Protein AF-0000000084522299 (afdb_homodimer)

pLDDT: mean 88.87, std 14.3, range [35.69, 98.81]

Organism: Aneurinibacillus migulanus (NCBI:txid47500)

Radius of gyration: 18.41 Å; Cα contacts (8 Å, |Δi|>4): 569; chains: 2; bounding box: 45×46×46 Å

Foldseek 3Di:
DLVVLLVVLVVLLVLLLVLLVVLLVCLQVPNLLSSLVSLVSSLVSLVVSVVSCVVSVVPDPVSLVSNLVSLLRSLAQSLLSNLLSLDDDDPLNVCLSVLRSVLQNVLSVVCVVCVDDFWRFFDHSSVLSNVSSVCVNVPDHDSVSSVVNSCRSNHRPTHTPD/DLVVLLVVLVVLLVLLLVLLVVLLVCLQVPNLLSSLVSLVSSLVSLVVSVVSCVVSVVDDPVSLVSNLVSLLRSLAQSLLSNQLSLDDDDPLNVCLSVLRSVLQNVLSVVCVVCVDDFWRFFDHSSVLSNVSSVCVNVPDHDSVSSVVNSCRSNHRPTHTDD

Sequence (324 aa):
MNSIRRSIPNSFTLGNLVCGIFSLTFAMNGYYKMAAFLILLAALCDVFDGKLARMLRVDSPMGVELDSLADIVSFGVAPAILVHTMHTPSPLLTLAFIAFPIAGAWRLGRFNIKPTVGYYMGIPITLAGLIVAVLALFSFSSPLLMLLLAILMVSPIRIPKLMNSIRRSIPNSFTLGNLVCGIFSLTFAMNGYYKMAAFLILLAALCDVFDGKLARMLRVDSPMGVELDSLADIVSFGVAPAILVHTMHTPSPLLTLAFIAFPIAGAWRLGRFNIKPTVGYYMGIPITLAGLIVAVLALFSFSSPLLMLLLAILMVSPIRIPKL

Solvent-accessible surface area (backbone atoms only — not comparable to full-atom values): 15474 Å² total; per-residue (Å²): 115,71,65,59,64,41,44,54,27,45,49,26,32,50,47,13,30,52,26,10,57,51,16,44,56,31,18,69,71,67,36,45,47,59,16,18,48,25,34,49,49,17,49,52,23,46,54,48,18,53,49,45,20,58,74,64,67,47,76,41,75,55,53,53,41,38,42,51,49,20,42,43,41,23,24,13,44,25,40,31,50,41,51,53,60,75,46,79,93,42,73,62,44,50,49,20,44,54,41,27,32,51,23,32,40,50,36,48,23,50,43,70,74,51,67,60,83,67,43,39,64,24,55,55,45,62,58,48,21,42,53,51,20,57,38,29,56,71,75,37,78,53,47,66,56,44,38,51,46,21,51,41,20,62,32,76,50,67,42,72,58,125,116,72,65,59,65,41,45,56,28,46,50,25,32,49,46,14,30,52,26,10,58,50,17,43,56,31,19,71,71,67,36,46,46,59,16,18,48,25,35,49,50,18,49,52,24,47,54,47,18,53,50,44,21,58,74,66,66,46,76,40,74,56,52,54,41,38,41,52,50,20,43,44,41,24,26,14,44,23,42,32,51,40,49,53,62,74,48,77,93,42,73,62,43,52,50,22,45,54,41,27,33,52,24,32,40,52,37,50,24,49,43,68,75,51,67,60,83,68,42,39,62,24,54,54,45,63,57,49,20,42,54,50,20,57,37,30,56,72,73,36,79,51,47,66,56,44,37,50,46,20,51,40,20,63,33,76,51,68,42,71,58,126

Secondary structure (DSSP, 8-state):
-HHHHHHHHHHHHHHHHHHHHHHHHHHHTT-HHHHHHHHHHHHHHHHHHHHHHHHTT---HHHHHHHHHHHIIIIIIHHHHHHHHTS---HHHHHHHHHHHHHHHHHHHHHHH---SSEEES--HHHHHHHHHHHHHTT---HHHHHHHHHHHHS--EEE--/-HHHHHHHHHHHHHHHHHHHHHHHHHHHTT-HHHHHHHHHHHHHHHHHHHHHHHHTT---HHHHHHHHHHHIIIIIIHHHHHHHHTS---HHHHHHHHHHHHHHHHHHHHHHH---SSEEES--HHHHHHHHHHHHHTT---HHHHHHHHHHHHS--EEE--

Nearest PDB structures (foldseek):
  7b1k-assembly1_A  TM=8.302E-01  e=2.001E-07  Methanocaldococcus jannaschii DSM 2661
  4q7c-assembly1_B  TM=7.848E-01  e=2.840E-03  Archaeoglobus fulgidus DSM 4304
  4q7c-assembly1_A  TM=7.888E-01  e=5.194E-03  Archaeoglobus fulgidus DSM 4304
  6wmv-assembly1_A  TM=7.311E-01  e=1.105E-02  Archaeoglobus fulgidus
  7drk-assembly1_B  TM=6.248E-01  e=6.352E-03  Staphylococcus aureus subsp. aureus N315

InterPro domains:
  IPR000462 CDP-alcohol phosphatidyltransferase [PF01066] (7-149)
  IPR004533 CDP-diacylglycerol--serine O-phosphatidyltransferase [TIGR00473] (13-160)
  IPR043130 CDP-alcohol phosphatidyltransferase, transmembrane domain [G3DSA:1.20.120.1760] (3-159)
  IPR048254 CDP-alcohol phosphatidyltransferase, conserved site [PS00379] (49-71)
  IPR050324 CDP-alcohol phosphatidyltransferase class-I [PTHR14269] (7-107)

Structure (mmCIF, N/CA/C/O backbone):
data_AF-0000000084522299-model_v1
#
loop_
_entity.id
_entity.type
_entity.pdbx_description
1 polymer 'CDP-diacylglycerol--serine O-phosphatidyltransferase'
#
loop_
_atom_site.group_PDB
_atom_site.id
_atom_site.type_symbol
_atom_site.label_atom_id
_atom_site.label_alt_id
_atom_site.label_comp_id
_atom_site.label_asym_id
_atom_site.label_entity_id
_atom_site.label_seq_id
_atom_site.pdbx_PDB_ins_code
_atom_site.Cartn_x
_atom_site.Cartn_y
_atom_site.Cartn_z
_atom_site.occupancy
_atom_site.B_iso_or_equiv
_atom_site.auth_seq_id
_atom_site.auth_comp_id
_atom_site.auth_asym_id
_atom_site.auth_atom_id
_atom_site.pdbx_PDB_model_num
ATOM 1 N N . MET A 1 1 ? -15.617 25.375 -10.188 1 46.38 1 MET A N 1
ATOM 2 C CA . MET A 1 1 ? -14.43 25.5 -11.023 1 46.38 1 MET A CA 1
ATOM 3 C C . MET A 1 1 ? -13.234 24.812 -10.367 1 46.38 1 MET A C 1
ATOM 5 O O . MET A 1 1 ? -12.484 24.094 -11.031 1 46.38 1 MET A O 1
ATOM 9 N N . ASN A 1 2 ? -13.133 24.953 -8.953 1 58.5 2 ASN A N 1
ATOM 10 C CA . ASN A 1 2 ? -11.969 24.516 -8.188 1 58.5 2 ASN A CA 1
ATOM 11 C C . ASN A 1 2 ? -11.961 23 -7.992 1 58.5 2 ASN A C 1
ATOM 13 O O . ASN A 1 2 ? -10.891 22.375 -8 1 58.5 2 ASN A O 1
ATOM 17 N N . SER A 1 3 ? -13.188 22.484 -8.141 1 66.38 3 SER A N 1
ATOM 18 C CA . SER A 1 3 ? -13.312 21.062 -7.895 1 66.38 3 SER A CA 1
ATOM 19 C C . SER A 1 3 ? -12.836 20.25 -9.094 1 66.38 3 SER A C 1
ATOM 21 O O . SER A 1 3 ? -12.164 19.234 -8.93 1 66.38 3 SER A O 1
ATOM 23 N N . ILE A 1 4 ? -13.062 20.875 -10.242 1 64.81 4 ILE A N 1
ATOM 24 C CA . ILE A 1 4 ? -12.703 20.172 -11.461 1 64.81 4 ILE A CA 1
ATOM 25 C C . ILE A 1 4 ? -11.18 20.141 -11.617 1 64.81 4 ILE A C 1
ATOM 27 O O . ILE A 1 4 ? -10.617 19.109 -12.008 1 64.81 4 ILE A O 1
ATOM 31 N N . ARG A 1 5 ? -10.633 21.234 -11.344 1 71.25 5 ARG A N 1
ATOM 32 C CA . ARG A 1 5 ? -9.188 21.328 -11.5 1 71.25 5 ARG A CA 1
ATOM 33 C C . ARG A 1 5 ? -8.469 20.375 -10.547 1 71.25 5 ARG A C 1
ATOM 35 O O . ARG A 1 5 ? -7.398 19.859 -10.867 1 71.25 5 ARG A O 1
ATOM 42 N N . ARG A 1 6 ? -9.055 20.062 -9.516 1 77 6 ARG A N 1
ATOM 43 C CA . ARG A 1 6 ? -8.469 19.156 -8.523 1 77 6 ARG A CA 1
ATOM 44 C C . ARG A 1 6 ? -8.688 17.703 -8.906 1 77 6 ARG A C 1
ATOM 46 O O . ARG A 1 6 ? -7.961 16.812 -8.453 1 77 6 ARG A O 1
ATOM 53 N N . SER A 1 7 ? -9.641 17.562 -9.719 1 79.5 7 SER A N 1
ATOM 54 C CA . SER A 1 7 ? -10.008 16.203 -10.094 1 79.5 7 SER A CA 1
ATOM 55 C C . SER A 1 7 ? -8.977 15.602 -11.047 1 79.5 7 SER A C 1
ATOM 57 O O . SER A 1 7 ? -8.781 14.391 -11.07 1 79.5 7 SER A O 1
ATOM 59 N N . ILE A 1 8 ? -8.297 16.359 -11.773 1 79.56 8 ILE A N 1
ATOM 60 C CA . ILE A 1 8 ? -7.375 15.875 -12.789 1 79.56 8 ILE A CA 1
ATOM 61 C C . ILE A 1 8 ? -6.156 15.25 -12.117 1 79.56 8 ILE A C 1
ATOM 63 O O . ILE A 1 8 ? -5.859 14.07 -12.336 1 79.56 8 ILE A O 1
ATOM 67 N N . PRO A 1 9 ? -5.59 15.992 -11.219 1 82.69 9 PRO A N 1
ATOM 68 C CA . PRO A 1 9 ? -4.449 15.367 -10.547 1 82.69 9 PRO A CA 1
ATOM 69 C C . PRO A 1 9 ? -4.844 14.133 -9.734 1 82.69 9 PRO A C 1
ATOM 71 O O . PRO A 1 9 ? -4.105 13.148 -9.703 1 82.69 9 PRO A O 1
ATOM 74 N N . ASN A 1 10 ? -5.965 14.156 -9.188 1 86.31 10 ASN A N 1
ATOM 75 C CA . ASN A 1 10 ? -6.422 13.023 -8.391 1 86.31 10 ASN A CA 1
ATOM 76 C C . ASN A 1 10 ? -6.668 11.789 -9.25 1 86.31 10 ASN A C 1
ATOM 78 O O . ASN A 1 10 ? -6.445 10.664 -8.805 1 86.31 10 ASN A O 1
ATOM 82 N N . SER A 1 11 ? -7.086 12.07 -10.414 1 88.81 11 SER A N 1
ATOM 83 C CA . SER A 1 11 ? -7.297 10.945 -11.328 1 88.81 11 SER A CA 1
ATOM 84 C C . SER A 1 11 ? -5.984 10.25 -11.664 1 88.81 11 SER A C 1
ATOM 86 O O . SER A 1 11 ? -5.93 9.023 -11.766 1 88.81 11 SER A O 1
ATOM 88 N N . PHE A 1 12 ? -4.98 10.961 -11.805 1 91.56 12 PHE A N 1
ATOM 89 C CA . PHE A 1 12 ? -3.672 10.391 -12.094 1 91.56 12 PHE A CA 1
ATOM 90 C C . PHE A 1 12 ? -3.135 9.633 -10.883 1 91.56 12 PHE A C 1
ATOM 92 O O . PHE A 1 12 ? -2.506 8.586 -11.023 1 91.56 12 PHE A O 1
ATOM 99 N N . THR A 1 13 ? -3.418 10.211 -9.719 1 93.69 13 THR A N 1
ATOM 100 C CA . THR A 1 13 ? -2.996 9.539 -8.492 1 93.69 13 THR A CA 1
ATOM 101 C C . THR A 1 13 ? -3.701 8.195 -8.344 1 93.69 13 THR A C 1
ATOM 103 O O . THR A 1 13 ? -3.072 7.195 -7.992 1 93.69 13 THR A O 1
ATOM 106 N N . LEU A 1 14 ? -4.961 8.211 -8.656 1 93.44 14 LEU A N 1
ATOM 107 C CA . LEU A 1 14 ? -5.719 6.969 -8.602 1 93.44 14 LEU A CA 1
ATOM 108 C C . LEU A 1 14 ? -5.223 5.984 -9.656 1 93.44 14 LEU A C 1
ATOM 110 O O . LEU A 1 14 ? -5.184 4.777 -9.422 1 93.44 14 LEU A O 1
ATOM 114 N N . GLY A 1 15 ? -4.883 6.52 -10.805 1 96.69 15 GLY A N 1
ATOM 115 C CA . GLY A 1 15 ? -4.254 5.688 -11.82 1 96.69 15 GLY A CA 1
ATOM 116 C C . GLY A 1 15 ? -2.975 5.031 -11.344 1 96.69 15 GLY A C 1
ATOM 117 O O . GLY A 1 15 ? -2.725 3.857 -11.625 1 96.69 15 GLY A O 1
ATOM 118 N N . ASN A 1 16 ? -2.17 5.801 -10.648 1 97.88 16 ASN A N 1
ATOM 119 C CA . ASN A 1 16 ? -0.964 5.277 -10.016 1 97.88 16 ASN A CA 1
ATOM 120 C C . ASN A 1 16 ? -1.277 4.094 -9.109 1 97.88 16 ASN A C 1
ATOM 122 O O . ASN A 1 16 ? -0.67 3.029 -9.234 1 97.88 16 ASN A O 1
ATOM 126 N N . LEU A 1 17 ? -2.232 4.242 -8.297 1 97.81 17 LEU A N 1
ATOM 127 C CA . LEU A 1 17 ? -2.615 3.197 -7.355 1 97.81 17 LEU A CA 1
ATOM 128 C C . LEU A 1 17 ? -3.117 1.959 -8.086 1 97.81 17 LEU A C 1
ATOM 130 O O . LEU A 1 17 ? -2.727 0.836 -7.762 1 97.81 17 LEU A O 1
ATOM 134 N N . VAL A 1 18 ? -3.932 2.154 -9.078 1 97.94 18 VAL A N 1
ATOM 135 C CA . VAL A 1 18 ? -4.508 1.057 -9.852 1 97.94 18 VAL A CA 1
ATOM 136 C C . VAL A 1 18 ? -3.396 0.287 -10.562 1 97.94 18 VAL A C 1
ATOM 138 O O . VAL A 1 18 ? -3.383 -0.946 -10.555 1 97.94 18 VAL A O 1
ATOM 141 N N . CYS A 1 19 ? -2.492 0.974 -11.141 1 98.56 19 CYS A N 1
ATOM 142 C CA . CYS A 1 19 ? -1.355 0.323 -11.781 1 98.56 19 CYS A CA 1
ATOM 143 C C . CYS A 1 19 ? -0.572 -0.517 -10.781 1 98.56 19 CYS A C 1
ATOM 145 O O . CYS A 1 19 ? -0.171 -1.642 -11.086 1 98.56 19 CYS A O 1
ATOM 147 N N . GLY A 1 20 ? -0.401 0.036 -9.617 1 98.31 20 GLY A N 1
ATOM 148 C CA . GLY A 1 20 ? 0.308 -0.688 -8.57 1 98.31 20 GLY A CA 1
ATOM 149 C C . GLY A 1 20 ? -0.371 -1.986 -8.18 1 98.31 20 GLY A C 1
ATOM 150 O O . GLY A 1 20 ? 0.281 -3.027 -8.078 1 98.31 20 GLY A O 1
ATOM 151 N N . ILE A 1 21 ? -1.639 -1.947 -7.992 1 97.62 21 ILE A N 1
ATOM 152 C CA . ILE A 1 21 ? -2.383 -3.119 -7.539 1 97.62 21 ILE A CA 1
ATOM 153 C C . ILE A 1 21 ? -2.402 -4.176 -8.641 1 97.62 21 ILE A C 1
ATOM 155 O O . ILE A 1 21 ? -2.236 -5.367 -8.375 1 97.62 21 ILE A O 1
ATOM 159 N N . PHE A 1 22 ? -2.527 -3.76 -9.883 1 97.94 22 PHE A N 1
ATOM 160 C CA . PHE A 1 22 ? -2.508 -4.719 -10.977 1 97.94 22 PHE A CA 1
ATOM 161 C C . PHE A 1 22 ? -1.114 -5.312 -11.156 1 97.94 22 PHE A C 1
ATOM 163 O O . PHE A 1 22 ? -0.973 -6.477 -11.531 1 97.94 22 PHE A O 1
ATOM 170 N N . SER A 1 23 ? -0.152 -4.477 -10.906 1 98.62 23 SER A N 1
ATOM 171 C CA . SER A 1 23 ? 1.206 -5.004 -10.961 1 98.62 23 SER A CA 1
ATOM 172 C C . SER A 1 23 ? 1.373 -6.203 -10.039 1 98.62 23 SER A C 1
ATOM 174 O O . SER A 1 23 ? 2.027 -7.188 -10.398 1 98.62 23 SER A O 1
ATOM 176 N N . LEU A 1 24 ? 0.788 -6.176 -8.898 1 97.69 24 LEU A N 1
ATOM 177 C CA . LEU A 1 24 ? 0.859 -7.277 -7.941 1 97.69 24 LEU A CA 1
ATOM 178 C C . LEU A 1 24 ? 0.292 -8.555 -8.547 1 97.69 24 LEU A C 1
ATOM 180 O O . LEU A 1 24 ? 0.912 -9.617 -8.445 1 97.69 24 LEU A O 1
ATOM 184 N N . THR A 1 25 ? -0.845 -8.461 -9.18 1 95.56 25 THR A N 1
ATOM 185 C CA . THR A 1 25 ? -1.515 -9.633 -9.727 1 95.56 25 THR A CA 1
ATOM 186 C C . THR A 1 25 ? -0.708 -10.227 -10.883 1 95.56 25 THR A C 1
ATOM 188 O O . THR A 1 25 ? -0.574 -11.453 -10.984 1 95.56 25 THR A O 1
ATOM 191 N N . PHE A 1 26 ? -0.169 -9.375 -11.703 1 97.06 26 PHE A N 1
ATOM 192 C CA . PHE A 1 26 ? 0.612 -9.875 -12.836 1 97.06 26 PHE A CA 1
ATOM 193 C C . PHE A 1 26 ? 1.903 -10.523 -12.352 1 97.06 26 PHE A C 1
ATOM 195 O O . PHE A 1 26 ? 2.314 -11.562 -12.867 1 97.06 26 PHE A O 1
ATOM 202 N N . ALA A 1 27 ? 2.523 -9.938 -11.367 1 97 27 ALA A N 1
ATOM 203 C CA . ALA A 1 27 ? 3.746 -10.508 -10.812 1 97 27 ALA A CA 1
ATOM 204 C C . ALA A 1 27 ? 3.49 -11.898 -10.242 1 97 27 ALA A C 1
ATOM 206 O O . ALA A 1 27 ? 4.27 -12.828 -10.477 1 97 27 ALA A O 1
ATOM 207 N N . MET A 1 28 ? 2.443 -12.07 -9.641 1 92.75 28 MET A N 1
ATOM 208 C CA . MET A 1 28 ? 2.123 -13.32 -8.953 1 92.75 28 MET A CA 1
ATOM 209 C C . MET A 1 28 ? 1.745 -14.406 -9.953 1 92.75 28 MET A C 1
ATOM 211 O O . MET A 1 28 ? 1.829 -15.594 -9.641 1 92.75 28 MET A O 1
ATOM 215 N N . ASN A 1 29 ? 1.274 -13.977 -11.094 1 93.62 29 ASN A N 1
ATOM 216 C CA . ASN A 1 29 ? 0.917 -14.945 -12.133 1 93.62 29 ASN A CA 1
ATOM 217 C C . ASN A 1 29 ? 2.082 -15.203 -13.086 1 93.62 29 ASN A C 1
ATOM 219 O O . ASN A 1 29 ? 1.912 -15.844 -14.117 1 93.62 29 ASN A O 1
ATOM 223 N N . GLY A 1 30 ? 3.188 -14.578 -12.812 1 94.81 30 GLY A N 1
ATOM 224 C CA . GLY A 1 30 ? 4.398 -14.883 -13.555 1 94.81 30 GLY A CA 1
ATOM 225 C C . GLY A 1 30 ? 4.625 -13.953 -14.734 1 94.81 30 GLY A C 1
ATOM 226 O O . GLY A 1 30 ? 5.535 -14.164 -15.531 1 94.81 30 GLY A O 1
ATOM 227 N N . TYR A 1 31 ? 3.766 -12.992 -14.875 1 97.25 31 TYR A N 1
ATOM 228 C CA . TYR A 1 31 ? 3.938 -12 -15.93 1 97.25 31 TYR A CA 1
ATOM 229 C C . TYR A 1 31 ? 4.777 -10.828 -15.445 1 97.25 31 TYR A C 1
ATOM 231 O O . TYR A 1 31 ? 4.266 -9.719 -15.289 1 97.25 31 TYR A O 1
ATOM 239 N N . TYR A 1 32 ? 6.062 -11.094 -15.336 1 97.94 32 TYR A N 1
ATOM 240 C CA . TYR A 1 32 ? 6.969 -10.164 -14.672 1 97.94 32 TYR A CA 1
ATOM 241 C C . TYR A 1 32 ? 7.172 -8.906 -15.508 1 97.94 32 TYR A C 1
ATOM 243 O O . TYR A 1 32 ? 7.223 -7.797 -14.969 1 97.94 32 TYR A O 1
ATOM 251 N N . LYS A 1 33 ? 7.23 -9.055 -16.797 1 98.25 33 LYS A N 1
ATOM 252 C CA . LYS A 1 33 ? 7.438 -7.895 -17.656 1 98.25 33 LYS A CA 1
ATOM 253 C C . LYS A 1 33 ? 6.242 -6.949 -17.609 1 98.25 33 LYS A C 1
ATOM 255 O O . LYS A 1 33 ? 6.406 -5.73 -17.547 1 98.25 33 LYS A O 1
ATOM 260 N N . MET A 1 34 ? 5.109 -7.559 -17.625 1 98.38 34 MET A N 1
ATOM 261 C CA . MET A 1 34 ? 3.898 -6.746 -17.531 1 98.38 34 MET A CA 1
ATOM 262 C C . MET A 1 34 ? 3.818 -6.059 -16.172 1 98.38 34 MET A C 1
ATOM 264 O O . MET A 1 34 ? 3.41 -4.898 -16.078 1 98.38 34 MET A O 1
ATOM 268 N N . ALA A 1 35 ? 4.156 -6.797 -15.164 1 98.62 35 ALA A N 1
ATOM 269 C CA . ALA A 1 35 ? 4.176 -6.211 -13.828 1 98.62 35 ALA A CA 1
ATOM 270 C C . ALA A 1 35 ? 5.125 -5.02 -13.766 1 98.62 35 ALA A C 1
ATOM 272 O O . ALA A 1 35 ? 4.781 -3.969 -13.219 1 98.62 35 ALA A O 1
ATOM 273 N N . ALA A 1 36 ? 6.273 -5.176 -14.328 1 98.69 36 ALA A N 1
ATOM 274 C CA . ALA A 1 36 ? 7.27 -4.109 -14.367 1 98.69 36 ALA A CA 1
ATOM 275 C C . ALA A 1 36 ? 6.758 -2.914 -15.172 1 98.69 36 ALA A C 1
ATOM 277 O O . ALA A 1 36 ? 6.93 -1.765 -14.758 1 98.69 36 ALA A O 1
ATOM 278 N N . PHE A 1 37 ? 6.129 -3.213 -16.219 1 98.69 37 PHE A N 1
ATOM 279 C CA . PHE A 1 37 ? 5.57 -2.166 -17.078 1 98.69 37 PHE A CA 1
ATOM 280 C C . PHE A 1 37 ? 4.531 -1.352 -16.312 1 98.69 37 PHE A C 1
ATOM 282 O O . PHE A 1 37 ? 4.48 -0.127 -16.438 1 98.69 37 PHE A O 1
ATOM 289 N N . LEU A 1 38 ? 3.754 -2.008 -15.578 1 98.75 38 LEU A N 1
ATOM 290 C CA . LEU A 1 38 ? 2.711 -1.329 -14.82 1 98.75 38 LEU A CA 1
ATOM 291 C C . LEU A 1 38 ? 3.316 -0.427 -13.75 1 98.75 38 LEU A C 1
ATOM 293 O O . LEU A 1 38 ? 2.768 0.634 -13.445 1 98.75 38 LEU A O 1
ATOM 297 N N . ILE A 1 39 ? 4.422 -0.843 -13.148 1 98.75 39 ILE A N 1
ATOM 298 C CA . ILE A 1 39 ? 5.109 0.019 -12.195 1 98.75 39 ILE A CA 1
ATOM 299 C C . ILE A 1 39 ? 5.633 1.265 -12.906 1 98.75 39 ILE A C 1
ATOM 301 O O . ILE A 1 39 ? 5.539 2.375 -12.375 1 98.75 39 ILE A O 1
ATOM 305 N N . LEU A 1 40 ? 6.133 1.091 -14.109 1 98.56 40 LEU A N 1
ATOM 306 C CA . LEU A 1 40 ? 6.602 2.221 -14.898 1 98.56 40 LEU A CA 1
ATOM 307 C C . LEU A 1 40 ? 5.449 3.16 -15.242 1 98.56 40 LEU A C 1
ATOM 309 O O . LEU A 1 40 ? 5.598 4.383 -15.18 1 98.56 40 LEU A O 1
ATOM 313 N N . LEU A 1 41 ? 4.387 2.574 -15.602 1 98.44 41 LEU A N 1
ATOM 314 C CA . LEU A 1 41 ? 3.201 3.375 -15.891 1 98.44 41 LEU A CA 1
ATOM 315 C C . LEU A 1 41 ? 2.742 4.137 -14.656 1 98.44 41 LEU A C 1
ATOM 317 O O . LEU A 1 41 ? 2.293 5.281 -14.758 1 98.44 41 LEU A O 1
ATOM 321 N N . ALA A 1 42 ? 2.787 3.479 -13.516 1 98.56 42 ALA A N 1
ATOM 322 C CA . ALA A 1 42 ? 2.457 4.145 -12.258 1 98.56 42 ALA A CA 1
ATOM 323 C C . ALA A 1 42 ? 3.34 5.371 -12.039 1 98.56 42 ALA A C 1
ATOM 325 O O . ALA A 1 42 ? 2.865 6.406 -11.562 1 98.56 42 ALA A O 1
ATOM 326 N N . ALA A 1 43 ? 4.602 5.219 -12.367 1 97.44 43 ALA A N 1
ATOM 327 C CA . ALA A 1 43 ? 5.531 6.332 -12.219 1 97.44 43 ALA A CA 1
ATOM 328 C C . ALA A 1 43 ? 5.148 7.492 -13.133 1 97.44 43 ALA A C 1
ATOM 330 O O . ALA A 1 43 ? 5.277 8.656 -12.758 1 97.44 43 ALA A O 1
ATOM 331 N N . LEU A 1 44 ? 4.715 7.184 -14.289 1 96.62 44 LEU A N 1
ATOM 332 C CA . LEU A 1 44 ? 4.254 8.211 -15.219 1 96.62 44 LEU A CA 1
ATOM 333 C C . LEU A 1 44 ? 3.047 8.953 -14.648 1 96.62 44 LEU A C 1
ATOM 335 O O . LEU A 1 44 ? 2.979 10.18 -14.711 1 96.62 44 LEU A O 1
ATOM 339 N N . CYS A 1 45 ? 2.156 8.234 -14.078 1 96.44 45 CYS A N 1
ATOM 340 C CA . CYS A 1 45 ? 0.993 8.844 -13.445 1 96.44 45 CYS A CA 1
ATOM 341 C C . CYS A 1 45 ? 1.41 9.727 -12.273 1 96.44 45 CYS A C 1
ATOM 343 O O . CYS A 1 45 ? 0.852 10.805 -12.078 1 96.44 45 CYS A O 1
ATOM 345 N N . ASP A 1 46 ? 2.348 9.227 -11.562 1 94.69 46 ASP A N 1
ATOM 346 C CA . ASP A 1 46 ? 2.846 9.953 -10.406 1 94.69 46 ASP A CA 1
ATOM 347 C C . ASP A 1 46 ? 3.457 11.297 -10.812 1 94.69 46 ASP A C 1
ATOM 349 O O . ASP A 1 46 ? 3.189 12.32 -10.188 1 94.69 46 ASP A O 1
ATOM 353 N N . VAL A 1 47 ? 4.258 11.266 -11.852 1 90.75 47 VAL A N 1
ATOM 354 C CA . VAL A 1 47 ? 4.914 12.477 -12.352 1 90.75 47 VAL A CA 1
ATOM 355 C C . VAL A 1 47 ? 3.867 13.453 -12.867 1 90.75 47 VAL A C 1
ATOM 357 O O . VAL A 1 47 ? 3.943 14.656 -12.594 1 90.75 47 VAL A O 1
ATOM 360 N N . PHE A 1 48 ? 2.893 12.961 -13.453 1 90.06 48 PHE A N 1
ATOM 361 C CA . PHE A 1 48 ? 1.883 13.82 -14.07 1 90.06 48 PHE A CA 1
ATOM 362 C C . PHE A 1 48 ? 0.974 14.43 -13.008 1 90.06 48 PHE A C 1
ATOM 364 O O . PHE A 1 48 ? 0.587 15.594 -13.109 1 90.06 48 PHE A O 1
ATOM 371 N N . ASP A 1 49 ? 0.674 13.633 -12.078 1 88.31 49 ASP A N 1
ATOM 372 C CA . ASP A 1 49 ? -0.203 14.195 -11.055 1 88.31 49 ASP A CA 1
ATOM 373 C C . ASP A 1 49 ? 0.506 15.289 -10.273 1 88.31 49 ASP A C 1
ATOM 375 O O . ASP A 1 49 ? -0.108 16.297 -9.906 1 88.31 49 ASP A O 1
ATOM 379 N N . GLY A 1 50 ? 1.771 15.078 -9.984 1 81.94 50 GLY A N 1
ATOM 380 C CA . GLY A 1 50 ? 2.543 16.109 -9.32 1 81.94 50 GLY A CA 1
ATOM 381 C C . GLY A 1 50 ? 2.682 17.375 -10.141 1 81.94 50 GLY A C 1
ATOM 382 O O . GLY A 1 50 ? 2.441 18.484 -9.641 1 81.94 50 GLY A O 1
ATOM 383 N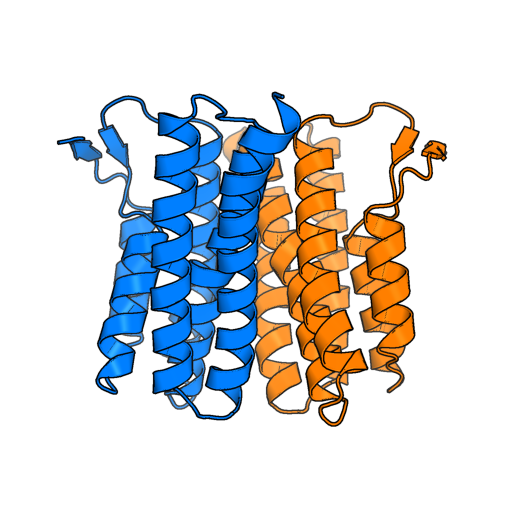 N . LYS A 1 51 ? 3.029 17.203 -11.375 1 79.75 51 LYS A N 1
ATOM 384 C CA . LYS A 1 51 ? 3.211 18.344 -12.266 1 79.75 51 LYS A CA 1
ATOM 385 C C . LYS A 1 51 ? 1.901 19.109 -12.461 1 79.75 51 LYS A C 1
ATOM 387 O O . LYS A 1 51 ? 1.882 20.328 -12.414 1 79.75 51 LYS A O 1
ATOM 392 N N . LEU A 1 52 ? 0.916 18.344 -12.641 1 77.44 52 LEU A N 1
ATOM 393 C CA . LEU A 1 52 ? -0.382 18.969 -12.875 1 77.44 52 LEU A CA 1
ATOM 394 C C . LEU A 1 52 ? -0.876 19.688 -11.633 1 77.44 52 LEU A C 1
ATOM 396 O O . LEU A 1 52 ? -1.488 20.75 -11.734 1 77.44 52 LEU A O 1
ATOM 400 N N . ALA A 1 53 ? -0.635 19.141 -10.477 1 74.75 53 ALA A N 1
ATOM 401 C CA . ALA A 1 53 ? -1.031 19.781 -9.234 1 74.75 53 ALA A CA 1
ATOM 402 C C . ALA A 1 53 ? -0.3 21.109 -9.047 1 74.75 53 ALA A C 1
ATOM 404 O O . ALA A 1 53 ? -0.898 22.109 -8.617 1 74.75 53 ALA A O 1
ATOM 405 N N . ARG A 1 54 ? 0.917 21.109 -9.5 1 72.69 54 ARG A N 1
ATOM 406 C CA . ARG A 1 54 ? 1.721 22.328 -9.398 1 72.69 54 ARG A CA 1
ATOM 407 C C . ARG A 1 54 ? 1.312 23.344 -10.461 1 72.69 54 ARG A C 1
ATOM 409 O O . ARG A 1 54 ? 1.16 24.531 -10.164 1 72.69 54 ARG A O 1
ATOM 416 N N . MET A 1 55 ? 1.101 22.875 -11.625 1 75.25 55 MET A N 1
ATOM 417 C CA . MET A 1 55 ? 0.759 23.75 -12.742 1 75.25 55 MET A CA 1
ATOM 418 C C . MET A 1 55 ? -0.604 24.391 -12.531 1 75.25 55 MET A C 1
ATOM 420 O O . MET A 1 55 ? -0.798 25.562 -12.867 1 75.25 55 MET A O 1
ATOM 424 N N . LEU A 1 56 ? -1.452 23.578 -11.977 1 72.94 56 LEU A N 1
ATOM 425 C CA . LEU A 1 56 ? -2.811 24.078 -11.789 1 72.94 56 LEU A CA 1
ATOM 426 C C . LEU A 1 56 ? -2.957 24.781 -10.445 1 72.94 56 LEU A C 1
ATOM 428 O O . LEU A 1 56 ? -4.027 25.297 -10.125 1 72.94 56 LEU A O 1
ATOM 432 N N . ARG A 1 57 ? -1.861 24.844 -9.719 1 70.31 57 ARG A N 1
ATOM 433 C CA . ARG A 1 57 ? -1.832 25.453 -8.398 1 70.31 57 ARG A CA 1
ATOM 434 C C . ARG A 1 57 ? -2.93 24.891 -7.508 1 70.31 57 ARG A C 1
ATOM 436 O O . ARG A 1 57 ? -3.645 25.641 -6.84 1 70.31 57 ARG A O 1
ATOM 443 N N . VAL A 1 58 ? -3.246 23.703 -7.652 1 70.06 58 VAL A N 1
ATOM 444 C CA . VAL A 1 58 ? -4.281 23.031 -6.867 1 70.06 58 VAL A CA 1
ATOM 445 C C . VAL A 1 58 ? -3.645 22 -5.945 1 70.06 58 VAL A C 1
ATOM 447 O O . VAL A 1 58 ? -4.195 20.906 -5.746 1 70.06 58 VAL A O 1
ATOM 450 N N . ASP A 1 59 ? -2.445 22.391 -5.504 1 70.12 59 ASP A N 1
ATOM 451 C CA . ASP A 1 59 ? -1.863 21.516 -4.488 1 70.12 59 ASP A CA 1
ATOM 452 C C . ASP A 1 59 ? -2.754 21.453 -3.248 1 70.12 59 ASP A C 1
ATOM 454 O O . ASP A 1 59 ? -3.064 22.484 -2.643 1 70.12 59 ASP A O 1
ATOM 458 N N . SER A 1 60 ? -3.379 20.266 -3.148 1 80.62 60 SER A N 1
ATOM 459 C CA . SER A 1 60 ? -4.312 20.094 -2.039 1 80.62 60 SER A CA 1
ATOM 460 C C . SER A 1 60 ? -3.783 19.078 -1.024 1 80.62 60 SER A C 1
ATOM 462 O O . SER A 1 60 ? -3.025 18.172 -1.378 1 80.62 60 SER A O 1
ATOM 464 N N . PRO A 1 61 ? -4.098 19.297 0.149 1 84.62 61 PRO A N 1
ATOM 465 C CA . PRO A 1 61 ? -3.707 18.328 1.184 1 84.62 61 PRO A CA 1
ATOM 466 C C . PRO A 1 61 ? -4.184 16.906 0.882 1 84.62 61 PRO A C 1
ATOM 468 O O . PRO A 1 61 ? -3.471 15.945 1.16 1 84.62 61 PRO A O 1
ATOM 471 N N . MET A 1 62 ? -5.34 16.797 0.292 1 87.62 62 MET A N 1
ATOM 472 C CA . MET A 1 62 ? -5.867 15.484 -0.072 1 87.62 62 MET A CA 1
ATOM 473 C C . MET A 1 62 ? -4.988 14.82 -1.123 1 87.62 62 MET A C 1
ATOM 475 O O . MET A 1 62 ? -4.727 13.617 -1.047 1 87.62 62 MET A O 1
ATOM 479 N N . GLY A 1 63 ? -4.578 15.57 -2.025 1 88.25 63 GLY A N 1
ATOM 480 C CA . GLY A 1 63 ? -3.707 15.031 -3.059 1 88.25 63 GLY A CA 1
ATOM 481 C C . GLY A 1 63 ? -2.395 14.5 -2.516 1 88.25 63 GLY A C 1
ATOM 482 O O . GLY A 1 63 ? -1.906 13.461 -2.971 1 88.25 63 GLY A O 1
ATOM 483 N N . VAL A 1 64 ? -1.859 15.117 -1.575 1 87.94 64 VAL A N 1
ATOM 484 C CA . VAL A 1 64 ? -0.598 14.711 -0.961 1 87.94 64 VAL A CA 1
ATOM 485 C C . VAL A 1 64 ? -0.78 13.383 -0.232 1 87.94 64 VAL A C 1
ATOM 487 O O . VAL A 1 64 ? 0.054 12.484 -0.354 1 87.94 64 VAL A O 1
ATOM 490 N N . GLU A 1 65 ? -1.821 13.281 0.468 1 91.69 65 GLU A N 1
ATOM 491 C CA . GLU A 1 65 ? -2.113 12.039 1.184 1 91.69 65 GLU A CA 1
ATOM 492 C C . GLU A 1 65 ? -2.316 10.875 0.216 1 91.69 65 GLU A C 1
ATOM 494 O O . GLU A 1 65 ? -1.722 9.812 0.385 1 91.69 65 GLU A O 1
ATOM 499 N N . LEU A 1 66 ? -3.109 11.188 -0.759 1 94.38 66 LEU A N 1
ATOM 500 C CA . LEU A 1 66 ? -3.412 10.133 -1.724 1 94.38 66 LEU A CA 1
ATOM 501 C C . LEU A 1 66 ? -2.156 9.711 -2.475 1 94.38 66 LEU A C 1
ATOM 503 O O . LEU A 1 66 ? -1.964 8.523 -2.752 1 94.38 66 LEU A O 1
ATOM 507 N N . ASP A 1 67 ? -1.388 10.688 -2.73 1 94.06 67 ASP A N 1
ATOM 508 C CA . ASP A 1 67 ? -0.142 10.422 -3.445 1 94.06 67 ASP A CA 1
ATOM 509 C C . ASP A 1 67 ? 0.767 9.492 -2.641 1 94.06 67 ASP A C 1
ATOM 511 O O . ASP A 1 67 ? 1.316 8.531 -3.18 1 94.06 67 ASP A O 1
ATOM 515 N N . SER A 1 68 ? 0.879 9.719 -1.42 1 95.81 68 SER A N 1
ATOM 516 C CA . SER A 1 68 ? 1.723 8.906 -0.548 1 95.81 68 SER A CA 1
ATOM 517 C C . SER A 1 68 ? 1.191 7.484 -0.434 1 95.81 68 SER A C 1
ATOM 519 O O . SER A 1 68 ? 1.963 6.523 -0.472 1 95.81 68 SER A O 1
ATOM 521 N N . LEU A 1 69 ? -0.087 7.355 -0.351 1 97.44 69 LEU A N 1
ATOM 522 C CA . LEU A 1 69 ? -0.728 6.055 -0.219 1 97.44 69 LEU A CA 1
ATOM 523 C C . LEU A 1 69 ? -0.577 5.242 -1.5 1 97.44 69 LEU A C 1
ATOM 525 O O . LEU A 1 69 ? -0.339 4.031 -1.449 1 97.44 69 LEU A O 1
ATOM 529 N N . ALA A 1 70 ? -0.699 5.953 -2.572 1 98.19 70 ALA A N 1
ATOM 530 C CA . ALA A 1 70 ? -0.494 5.289 -3.855 1 98.19 70 ALA A CA 1
ATOM 531 C C . ALA A 1 70 ? 0.963 4.871 -4.031 1 98.19 70 ALA A C 1
ATOM 533 O O . ALA A 1 70 ? 1.247 3.76 -4.484 1 98.19 70 ALA A O 1
ATOM 534 N N . ASP A 1 71 ? 1.815 5.727 -3.615 1 97.94 71 ASP A N 1
ATOM 535 C CA . ASP A 1 71 ? 3.244 5.516 -3.822 1 97.94 71 ASP A CA 1
ATOM 536 C C . ASP A 1 71 ? 3.736 4.293 -3.051 1 97.94 71 ASP A C 1
ATOM 538 O O . ASP A 1 71 ? 4.57 3.531 -3.549 1 97.94 71 ASP A O 1
ATOM 542 N N . ILE A 1 72 ? 3.262 4.074 -1.873 1 98.5 72 ILE A N 1
ATOM 543 C CA . ILE A 1 72 ? 3.746 2.939 -1.095 1 98.5 72 ILE A CA 1
ATOM 544 C C . ILE A 1 72 ? 3.326 1.636 -1.769 1 98.5 72 ILE A C 1
ATOM 546 O O . ILE A 1 72 ? 4.059 0.643 -1.724 1 98.5 72 ILE A O 1
ATOM 550 N N . VAL A 1 73 ? 2.221 1.627 -2.396 1 98.69 73 VAL A N 1
ATOM 551 C CA . VAL A 1 73 ? 1.73 0.425 -3.062 1 98.69 73 VAL A CA 1
ATOM 552 C C . VAL A 1 73 ? 2.498 0.206 -4.363 1 98.69 73 VAL A C 1
ATOM 554 O O . VAL A 1 73 ? 3.041 -0.876 -4.598 1 98.69 73 VAL A O 1
ATOM 557 N N . SER A 1 74 ? 2.648 1.252 -5.148 1 98.81 74 SER A N 1
ATOM 558 C CA . SER A 1 74 ? 3.15 1.128 -6.516 1 98.81 74 SER A CA 1
ATOM 559 C C . SER A 1 74 ? 4.672 1.061 -6.539 1 98.81 74 SER A C 1
ATOM 561 O O . SER A 1 74 ? 5.258 0.442 -7.434 1 98.81 74 SER A O 1
ATOM 563 N N . PHE A 1 75 ? 5.281 1.705 -5.551 1 98.62 75 PHE A N 1
ATOM 564 C CA . PHE A 1 75 ? 6.73 1.83 -5.641 1 98.62 75 PHE A CA 1
ATOM 565 C C . PHE A 1 75 ? 7.406 1.178 -4.438 1 98.62 75 PHE A C 1
ATOM 567 O O . PHE A 1 75 ? 8.633 1.1 -4.375 1 98.62 75 PHE A O 1
ATOM 574 N N . GLY A 1 76 ? 6.648 0.757 -3.508 1 98.44 76 GLY A N 1
ATOM 575 C CA . GLY A 1 76 ? 7.16 0.008 -2.371 1 98.44 76 GLY A CA 1
ATOM 576 C C . GLY A 1 76 ? 6.801 -1.465 -2.416 1 98.44 76 GLY A C 1
ATOM 577 O O . GLY A 1 76 ? 7.656 -2.311 -2.678 1 98.44 76 GLY A O 1
ATOM 578 N N . VAL A 1 77 ? 5.551 -1.742 -2.354 1 98.69 77 VAL A N 1
ATOM 579 C CA . VAL A 1 77 ? 5.043 -3.104 -2.227 1 98.69 77 VAL A CA 1
ATOM 580 C C . VAL A 1 77 ? 5.148 -3.82 -3.57 1 98.69 77 VAL A C 1
ATOM 582 O O . VAL A 1 77 ? 5.617 -4.961 -3.639 1 98.69 77 VAL A O 1
ATOM 585 N N . ALA A 1 78 ? 4.75 -3.178 -4.637 1 98.69 78 ALA A N 1
ATOM 586 C CA . ALA A 1 78 ? 4.707 -3.805 -5.953 1 98.69 78 ALA A CA 1
ATOM 587 C C . ALA A 1 78 ? 6.098 -4.258 -6.387 1 98.69 78 ALA A C 1
ATOM 589 O O . ALA A 1 78 ? 6.289 -5.418 -6.77 1 98.69 78 ALA A O 1
ATOM 590 N N . PRO A 1 79 ? 7.102 -3.396 -6.32 1 98.69 79 PRO A N 1
ATOM 591 C CA . PRO A 1 79 ? 8.438 -3.873 -6.691 1 98.69 79 PRO A CA 1
ATOM 592 C C . PRO A 1 79 ? 8.938 -4.992 -5.781 1 98.69 79 PRO A C 1
ATOM 594 O O . PRO A 1 79 ? 9.641 -5.895 -6.238 1 98.69 79 PRO A O 1
ATOM 597 N N . ALA A 1 80 ? 8.594 -4.914 -4.531 1 98.44 80 ALA A N 1
ATOM 598 C CA . ALA A 1 80 ? 9.008 -5.961 -3.598 1 98.44 80 ALA A CA 1
ATOM 599 C C . ALA A 1 80 ? 8.406 -7.309 -3.986 1 98.44 80 ALA A C 1
ATOM 601 O O . ALA A 1 80 ? 9.109 -8.32 -4.012 1 98.44 80 ALA A O 1
ATOM 602 N N . ILE A 1 81 ? 7.164 -7.312 -4.27 1 98.06 81 ILE A N 1
ATOM 603 C CA . ILE A 1 81 ? 6.48 -8.531 -4.676 1 98.06 81 ILE A CA 1
ATOM 604 C C . ILE A 1 81 ? 7.047 -9.023 -6.008 1 98.06 81 ILE A C 1
ATOM 606 O O . ILE A 1 81 ? 7.246 -10.227 -6.199 1 98.06 81 ILE A O 1
ATOM 610 N N . LEU A 1 82 ? 7.289 -8.125 -6.934 1 98.06 82 LEU A N 1
ATOM 611 C CA . LEU A 1 82 ? 7.844 -8.461 -8.242 1 98.06 82 LEU A CA 1
ATOM 612 C C . LEU A 1 82 ? 9.156 -9.219 -8.094 1 98.06 82 LEU A C 1
ATOM 614 O O . LEU A 1 82 ? 9.305 -10.32 -8.633 1 98.06 82 LEU A O 1
ATOM 618 N N . VAL A 1 83 ? 10.039 -8.688 -7.289 1 97.81 83 VAL A N 1
ATOM 619 C CA . VAL A 1 83 ? 11.344 -9.32 -7.094 1 97.81 83 VAL A CA 1
ATOM 620 C C . VAL A 1 83 ? 11.172 -10.641 -6.344 1 97.81 83 VAL A C 1
ATOM 622 O O . VAL A 1 83 ? 11.812 -11.641 -6.672 1 97.81 83 VAL A O 1
ATOM 625 N N . HIS A 1 84 ? 10.32 -10.609 -5.406 1 96.56 84 HIS A N 1
ATOM 626 C CA . HIS A 1 84 ? 10.07 -11.805 -4.609 1 96.56 84 HIS A CA 1
ATOM 627 C C . HIS A 1 84 ? 9.602 -12.961 -5.48 1 96.56 84 HIS A C 1
ATOM 629 O O . HIS A 1 84 ? 10.023 -14.109 -5.281 1 96.56 84 HIS A O 1
ATOM 635 N N . THR A 1 85 ? 8.789 -12.703 -6.449 1 95.5 85 THR A N 1
ATOM 636 C CA . THR A 1 85 ? 8.188 -13.758 -7.262 1 95.5 85 THR A CA 1
ATOM 637 C C . THR A 1 85 ? 9.156 -14.227 -8.344 1 95.5 85 THR A C 1
ATOM 639 O O . THR A 1 85 ? 8.977 -15.289 -8.93 1 95.5 85 THR A O 1
ATOM 642 N N . MET A 1 86 ? 10.172 -13.461 -8.57 1 96.12 86 MET A N 1
ATOM 643 C CA . MET A 1 86 ? 11.141 -13.805 -9.609 1 96.12 86 MET A CA 1
ATOM 644 C C . MET A 1 86 ? 12.242 -14.695 -9.062 1 96.12 86 MET A C 1
ATOM 646 O O . MET A 1 86 ? 13.094 -15.172 -9.812 1 96.12 86 MET A O 1
ATOM 650 N N . HIS A 1 87 ? 12.234 -14.922 -7.715 1 95.44 87 HIS A N 1
ATOM 651 C CA . HIS A 1 87 ? 13.336 -15.648 -7.09 1 95.44 87 HIS A CA 1
ATOM 652 C C . HIS A 1 87 ? 12.82 -16.781 -6.215 1 95.44 87 HIS A C 1
ATOM 654 O O . HIS A 1 87 ? 11.672 -16.75 -5.762 1 95.44 87 HIS A O 1
ATOM 660 N N . THR A 1 88 ? 13.719 -17.719 -6.008 1 93 88 THR A N 1
ATOM 661 C CA . THR A 1 88 ? 13.469 -18.734 -4.996 1 93 88 THR A CA 1
ATOM 662 C C . THR A 1 88 ? 13.664 -18.156 -3.594 1 93 88 THR A C 1
ATOM 664 O O . THR A 1 88 ? 14.547 -17.328 -3.371 1 93 88 THR A O 1
ATOM 667 N N . PRO A 1 89 ? 12.82 -18.578 -2.725 1 92.31 89 PRO A N 1
ATOM 668 C CA . PRO A 1 89 ? 12.914 -18.062 -1.36 1 92.31 89 PRO A CA 1
ATOM 669 C C . PRO A 1 89 ? 14.305 -18.219 -0.757 1 92.31 89 PRO A C 1
ATOM 671 O O . PRO A 1 89 ? 14.961 -19.234 -0.965 1 92.31 89 PRO A O 1
ATOM 674 N N . SER A 1 90 ? 14.859 -17.219 -0.203 1 95.94 90 SER A N 1
ATOM 675 C CA . SER A 1 90 ? 16.125 -17.141 0.505 1 95.94 90 SER A CA 1
ATOM 676 C C . SER A 1 90 ? 16.078 -16.109 1.614 1 95.94 90 SER A C 1
ATOM 678 O O . SER A 1 90 ? 15.227 -15.211 1.601 1 95.94 90 SER A O 1
ATOM 680 N N . PRO A 1 91 ? 16.906 -16.266 2.584 1 96.5 91 PRO A N 1
ATOM 681 C CA . PRO A 1 91 ? 16.922 -15.266 3.66 1 96.5 91 PRO A CA 1
ATOM 682 C C . PRO A 1 91 ? 17.203 -13.852 3.154 1 96.5 91 PRO A C 1
ATOM 684 O O . PRO A 1 91 ? 16.594 -12.891 3.645 1 96.5 91 PRO A O 1
ATOM 687 N N . LEU A 1 92 ? 18.062 -13.766 2.209 1 96.81 92 LEU A N 1
ATOM 688 C CA . LEU A 1 92 ? 18.375 -12.461 1.64 1 96.81 92 LEU A CA 1
ATOM 689 C C . LEU A 1 92 ? 17.172 -11.852 0.945 1 96.81 92 LEU A C 1
ATOM 691 O O . LEU A 1 92 ? 16.891 -10.664 1.09 1 96.81 92 LEU A O 1
ATOM 695 N N . LEU A 1 93 ? 16.5 -12.688 0.226 1 96.94 93 LEU A N 1
ATOM 696 C CA . LEU A 1 93 ? 15.297 -12.234 -0.464 1 96.94 93 LEU A CA 1
ATOM 697 C C . LEU A 1 93 ? 14.234 -11.781 0.533 1 96.94 93 LEU A C 1
ATOM 699 O O . LEU A 1 93 ? 13.594 -10.75 0.337 1 96.94 93 LEU A O 1
ATOM 703 N N . THR A 1 94 ? 14.133 -12.555 1.562 1 96.81 94 THR A N 1
ATOM 704 C CA . THR A 1 94 ? 13.141 -12.234 2.586 1 96.81 94 THR A CA 1
ATOM 705 C C . THR A 1 94 ? 13.477 -10.906 3.256 1 96.81 94 THR A C 1
ATOM 707 O O . THR A 1 94 ? 12.586 -10.078 3.477 1 96.81 94 THR A O 1
ATOM 710 N N . LEU A 1 95 ? 14.672 -10.719 3.531 1 97.44 95 LEU A N 1
ATOM 711 C CA . LEU A 1 95 ? 15.109 -9.469 4.141 1 97.44 95 LEU A CA 1
ATOM 712 C C . LEU A 1 95 ? 14.836 -8.281 3.221 1 97.44 95 LEU A C 1
ATOM 714 O O . LEU A 1 95 ? 14.328 -7.25 3.668 1 97.44 95 LEU A O 1
ATOM 718 N N . ALA A 1 96 ? 15.172 -8.422 1.968 1 97.5 96 ALA A N 1
ATOM 719 C CA . ALA A 1 96 ? 14.938 -7.363 0.993 1 97.5 96 ALA A CA 1
ATOM 720 C C . ALA A 1 96 ? 13.445 -7.098 0.823 1 97.5 96 ALA A C 1
ATOM 722 O O . ALA A 1 96 ? 13.016 -5.945 0.711 1 97.5 96 ALA A O 1
ATOM 723 N N . PHE A 1 97 ? 12.742 -8.172 0.886 1 97.81 97 PHE A N 1
ATOM 724 C CA . PHE A 1 97 ? 11.297 -8.148 0.703 1 97.81 97 PHE A CA 1
ATOM 725 C C . PHE A 1 97 ? 10.633 -7.328 1.803 1 97.81 97 PHE A C 1
ATOM 727 O O . PHE A 1 97 ? 9.695 -6.57 1.538 1 97.81 97 PHE A O 1
ATOM 734 N N . ILE A 1 98 ? 11.102 -7.387 2.967 1 97.69 98 ILE A N 1
ATOM 735 C CA . ILE A 1 98 ? 10.547 -6.695 4.121 1 97.69 98 ILE A CA 1
ATOM 736 C C . ILE A 1 98 ? 11.117 -5.281 4.207 1 97.69 98 ILE A C 1
ATOM 738 O O . ILE A 1 98 ? 10.375 -4.312 4.387 1 97.69 98 ILE A O 1
ATOM 742 N N . ALA A 1 99 ? 12.367 -5.156 3.977 1 97.94 99 ALA A N 1
ATOM 743 C CA . ALA A 1 99 ? 13.086 -3.904 4.195 1 97.94 99 ALA A CA 1
ATOM 744 C C . ALA A 1 99 ? 12.68 -2.85 3.172 1 97.94 99 ALA A C 1
ATOM 746 O O . ALA A 1 99 ? 12.602 -1.661 3.492 1 97.94 99 ALA A O 1
ATOM 747 N N . PHE A 1 100 ? 12.414 -3.248 1.979 1 98.38 100 PHE A N 1
ATOM 748 C CA . PHE A 1 100 ? 12.188 -2.311 0.885 1 98.38 100 PHE A CA 1
ATOM 749 C C . PHE A 1 100 ? 10.914 -1.504 1.121 1 98.38 100 PHE A C 1
ATOM 751 O O . PHE A 1 100 ? 10.961 -0.273 1.183 1 98.38 100 PHE A O 1
ATOM 758 N N . PRO A 1 101 ? 9.766 -2.18 1.362 1 98.38 101 PRO A N 1
ATOM 759 C CA . PRO A 1 101 ? 8.562 -1.394 1.646 1 98.38 101 PRO A CA 1
ATOM 760 C C . PRO A 1 101 ? 8.664 -0.612 2.955 1 98.38 101 PRO A C 1
ATOM 762 O O . PRO A 1 101 ? 8.117 0.486 3.066 1 98.38 101 PRO A O 1
ATOM 765 N N . ILE A 1 102 ? 9.32 -1.143 3.951 1 97.56 102 ILE A N 1
ATOM 766 C CA . ILE A 1 102 ? 9.477 -0.455 5.23 1 97.56 102 ILE A CA 1
ATOM 767 C C . ILE A 1 102 ? 10.281 0.826 5.031 1 97.56 102 ILE A C 1
ATOM 769 O O . ILE A 1 102 ? 9.898 1.891 5.523 1 97.56 102 ILE A O 1
ATOM 773 N N . ALA A 1 103 ? 11.398 0.703 4.316 1 97.19 103 ALA A N 1
ATOM 774 C CA . ALA A 1 103 ? 12.227 1.868 4.012 1 97.19 103 ALA A CA 1
ATOM 775 C C . ALA A 1 103 ? 11.445 2.9 3.203 1 97.19 103 ALA A C 1
ATOM 777 O O . ALA A 1 103 ? 11.57 4.105 3.438 1 97.19 103 ALA A O 1
ATOM 778 N N . GLY A 1 104 ? 10.688 2.391 2.256 1 96.75 104 GLY A N 1
ATOM 779 C CA . GLY A 1 104 ? 9.852 3.285 1.475 1 96.75 104 GLY A CA 1
ATOM 780 C C . GLY A 1 104 ? 8.828 4.031 2.312 1 96.75 104 GLY A C 1
ATOM 781 O O . GLY A 1 104 ? 8.633 5.234 2.135 1 96.75 104 GLY A O 1
ATOM 782 N N . ALA A 1 105 ? 8.172 3.309 3.232 1 96.69 105 ALA A N 1
ATOM 783 C CA . ALA A 1 105 ? 7.199 3.932 4.125 1 96.69 105 ALA A CA 1
ATOM 784 C C . ALA A 1 105 ? 7.855 4.996 5 1 96.69 105 ALA A C 1
ATOM 786 O O . ALA A 1 105 ? 7.305 6.082 5.188 1 96.69 105 ALA A O 1
ATOM 787 N N . TRP A 1 106 ? 8.961 4.668 5.469 1 93.19 106 TRP A N 1
ATOM 788 C CA . TRP A 1 106 ? 9.703 5.609 6.305 1 93.19 106 TRP A CA 1
ATOM 789 C C . TRP A 1 106 ? 10.055 6.871 5.523 1 93.19 106 TRP A C 1
ATOM 791 O O . TRP A 1 106 ? 9.875 7.984 6.02 1 93.19 106 TRP A O 1
ATOM 801 N N . ARG A 1 107 ? 10.516 6.676 4.355 1 92.94 107 ARG A N 1
ATOM 802 C CA . ARG A 1 107 ? 10.891 7.789 3.496 1 92.94 107 ARG A CA 1
ATOM 803 C C . ARG A 1 107 ? 9.688 8.672 3.18 1 92.94 107 ARG A C 1
ATOM 805 O O . ARG A 1 107 ? 9.781 9.898 3.229 1 92.94 107 ARG A O 1
ATOM 812 N N . LEU A 1 108 ? 8.656 8.102 2.85 1 93.75 108 LEU A N 1
ATOM 813 C CA . LEU A 1 108 ? 7.441 8.844 2.535 1 93.75 108 LEU A CA 1
ATOM 814 C C . LEU A 1 108 ? 6.957 9.633 3.748 1 93.75 108 LEU A C 1
ATOM 816 O O . LEU A 1 108 ? 6.578 10.797 3.627 1 93.75 108 LEU A O 1
ATOM 820 N N . GLY A 1 109 ? 6.922 8.945 4.895 1 91.25 109 GLY A N 1
ATOM 821 C CA . GLY A 1 109 ? 6.504 9.617 6.113 1 91.25 109 GLY A CA 1
ATOM 822 C C . GLY A 1 109 ? 7.348 10.828 6.449 1 91.25 109 GLY A C 1
ATOM 823 O O . GLY A 1 109 ? 6.82 11.883 6.805 1 91.25 109 GLY A O 1
ATOM 824 N N . ARG A 1 110 ? 8.617 10.664 6.324 1 88.94 110 ARG A N 1
ATOM 825 C CA . ARG A 1 110 ? 9.539 11.766 6.598 1 88.94 110 ARG A CA 1
ATOM 826 C C . ARG A 1 110 ? 9.305 12.93 5.637 1 88.94 110 ARG A C 1
ATOM 828 O O . ARG A 1 110 ? 9.336 14.094 6.043 1 88.94 110 ARG A O 1
ATOM 835 N N . PHE A 1 111 ? 9.078 12.602 4.457 1 86.5 111 PHE A N 1
ATOM 836 C CA . PHE A 1 111 ? 8.859 13.609 3.43 1 86.5 111 PHE A CA 1
ATOM 837 C C . PHE A 1 111 ? 7.555 14.359 3.682 1 86.5 111 PHE A C 1
ATOM 839 O O . PHE A 1 111 ? 7.465 15.562 3.43 1 86.5 111 PHE A O 1
ATOM 846 N N . ASN A 1 112 ? 6.578 13.672 4.125 1 86.31 112 ASN A N 1
ATOM 847 C CA . ASN A 1 112 ? 5.281 14.289 4.371 1 86.31 112 ASN A CA 1
ATOM 848 C C . ASN A 1 112 ? 5.332 15.25 5.555 1 86.31 112 ASN A C 1
ATOM 850 O O . ASN A 1 112 ? 4.613 16.25 5.582 1 86.31 112 ASN A O 1
ATOM 854 N N . ILE A 1 113 ? 6.051 14.961 6.559 1 84.38 113 ILE A N 1
ATOM 855 C CA . ILE A 1 113 ? 6.102 15.773 7.77 1 84.38 113 ILE A CA 1
ATOM 856 C C . ILE A 1 113 ? 7.012 16.984 7.539 1 84.38 113 ILE A C 1
ATOM 858 O O . ILE A 1 113 ? 6.738 18.078 8.039 1 84.38 113 ILE A O 1
ATOM 862 N N . LYS A 1 114 ? 8.211 16.797 7.016 1 77.06 114 LYS A N 1
ATOM 863 C CA . LYS A 1 114 ? 9.133 17.891 6.75 1 77.06 114 LYS A CA 1
ATOM 864 C C . LYS A 1 114 ? 9.445 18 5.258 1 77.06 114 LYS A C 1
ATOM 866 O O . LYS A 1 114 ? 10.484 17.531 4.801 1 77.06 114 LYS A O 1
ATOM 871 N N . PRO A 1 115 ? 8.461 18.594 4.551 1 61.47 115 PRO A N 1
ATOM 872 C CA . PRO A 1 115 ? 8.781 18.719 3.127 1 61.47 115 PRO A CA 1
ATOM 873 C C . PRO A 1 115 ? 10.055 19.516 2.879 1 61.47 115 PRO A C 1
ATOM 875 O O . PRO A 1 115 ? 10.25 20.578 3.486 1 61.47 115 PRO A O 1
ATOM 878 N N . THR A 1 116 ? 11.297 19 3.057 1 52.97 116 THR A N 1
ATOM 879 C CA . THR A 1 116 ? 12.578 19.703 3.002 1 52.97 116 THR A CA 1
ATOM 880 C C . THR A 1 116 ? 12.633 20.641 1.801 1 52.97 116 THR A C 1
ATOM 882 O O . THR A 1 116 ? 12.336 20.234 0.675 1 52.97 116 THR A O 1
ATOM 885 N N . VAL A 1 117 ? 12.336 21.828 2.012 1 51.56 117 VAL A N 1
ATOM 886 C CA . VAL A 1 117 ? 12.656 22.891 1.063 1 51.56 117 VAL A CA 1
ATOM 887 C C . VAL A 1 117 ? 14.156 22.906 0.793 1 51.56 117 VAL A C 1
ATOM 889 O O . VAL A 1 117 ? 14.961 23.109 1.712 1 51.56 117 VAL A O 1
ATOM 892 N N . GLY A 1 118 ? 14.711 22.438 -0.423 1 48.53 118 GLY A N 1
ATOM 893 C CA . GLY A 1 118 ? 16.047 22.703 -0.942 1 48.53 118 GLY A CA 1
ATOM 894 C C . GLY A 1 118 ? 16.953 21.5 -0.896 1 48.53 118 GLY A C 1
ATOM 895 O O . GLY A 1 118 ? 18.031 21.5 -1.511 1 48.53 118 GLY A O 1
ATOM 896 N N . TYR A 1 119 ? 16.922 20.656 0.099 1 49.34 119 TYR A N 1
ATOM 897 C CA . TYR A 1 119 ? 17.828 19.516 0.106 1 49.34 119 TYR A CA 1
ATOM 898 C C . TYR A 1 119 ? 17.062 18.203 0.192 1 49.34 119 TYR A C 1
ATOM 900 O O . TYR A 1 119 ? 15.961 18.156 0.75 1 49.34 119 TYR A O 1
ATOM 908 N N . TYR A 1 120 ? 17.156 17.266 -0.776 1 55.5 120 TYR A N 1
ATOM 909 C CA . TYR A 1 120 ? 16.5 15.977 -0.79 1 55.5 120 TYR A CA 1
ATOM 910 C C . TYR A 1 120 ? 17.234 14.977 0.096 1 55.5 120 TYR A C 1
ATOM 912 O O . TYR A 1 120 ? 18.453 14.852 0.015 1 55.5 120 TYR A O 1
ATOM 920 N N . MET A 1 121 ? 16.688 14.539 1.283 1 63.53 121 MET A N 1
ATOM 921 C CA . MET A 1 121 ? 17.266 13.469 2.09 1 63.53 121 MET A CA 1
ATOM 922 C C . MET A 1 121 ? 16.828 12.102 1.566 1 63.53 121 MET A C 1
ATOM 924 O O . MET A 1 121 ? 15.648 11.773 1.56 1 63.53 121 MET A O 1
ATOM 928 N N . GLY A 1 122 ? 17.766 11.344 0.918 1 74.19 122 GLY A N 1
ATOM 929 C CA . GLY A 1 122 ? 17.625 9.977 0.445 1 74.19 122 GLY A CA 1
ATOM 930 C C . GLY A 1 122 ? 16.969 9.875 -0.92 1 74.19 122 GLY A C 1
ATOM 931 O O . GLY A 1 122 ? 16.375 10.844 -1.397 1 74.19 122 GLY A O 1
ATOM 932 N N . ILE A 1 123 ? 17.109 8.781 -1.593 1 89.44 123 ILE A N 1
ATOM 933 C CA . ILE A 1 123 ? 16.516 8.578 -2.914 1 89.44 123 ILE A CA 1
ATOM 934 C C . ILE A 1 123 ? 15.008 8.422 -2.795 1 89.44 123 ILE A C 1
ATOM 936 O O . ILE A 1 123 ? 14.516 7.734 -1.897 1 89.44 123 ILE A O 1
ATOM 940 N N . PRO A 1 124 ? 14.289 9.07 -3.602 1 92 124 PRO A N 1
ATOM 941 C CA . PRO A 1 124 ? 12.836 8.945 -3.559 1 92 124 PRO A CA 1
ATOM 942 C C . PRO A 1 124 ? 12.359 7.516 -3.832 1 92 124 PRO A C 1
ATOM 944 O O . PRO A 1 124 ? 13.008 6.777 -4.574 1 92 124 PRO A O 1
ATOM 947 N N . ILE A 1 125 ? 11.258 7.184 -3.209 1 95.81 125 ILE A N 1
ATOM 948 C CA . ILE A 1 125 ? 10.695 5.844 -3.338 1 95.81 125 ILE A CA 1
ATOM 949 C C . ILE A 1 125 ? 10.352 5.57 -4.801 1 95.81 125 ILE A C 1
ATOM 951 O O . ILE A 1 125 ? 10.492 4.441 -5.277 1 95.81 125 ILE A O 1
ATOM 955 N N . THR A 1 126 ? 9.898 6.578 -5.539 1 96.44 126 THR A N 1
ATOM 956 C CA . THR A 1 126 ? 9.539 6.43 -6.945 1 96.44 126 THR A CA 1
ATOM 957 C C . THR A 1 126 ? 10.75 5.992 -7.766 1 96.44 126 THR A C 1
ATOM 959 O O . THR A 1 126 ? 10.656 5.066 -8.578 1 96.44 126 THR A O 1
ATOM 962 N N . LEU A 1 127 ? 11.852 6.605 -7.516 1 95.88 127 LEU A N 1
ATOM 963 C CA . LEU A 1 127 ? 13.078 6.254 -8.227 1 95.88 127 LEU A CA 1
ATOM 964 C C . LEU A 1 127 ? 13.516 4.836 -7.887 1 95.88 127 LEU A C 1
ATOM 966 O O . LEU A 1 127 ? 13.906 4.07 -8.773 1 95.88 127 LEU A O 1
ATOM 970 N N . ALA A 1 128 ? 13.492 4.523 -6.645 1 97.25 128 ALA A N 1
ATOM 971 C CA . ALA A 1 128 ? 13.867 3.176 -6.215 1 97.25 128 ALA A CA 1
ATOM 972 C C . ALA A 1 128 ? 12.984 2.125 -6.887 1 97.25 128 ALA A C 1
ATOM 974 O O . ALA A 1 128 ? 13.484 1.126 -7.406 1 97.25 128 ALA A O 1
ATOM 975 N N . GLY A 1 129 ? 11.68 2.332 -6.844 1 98 129 GLY A N 1
ATOM 976 C CA . GLY A 1 129 ? 10.758 1.418 -7.5 1 98 129 GLY A CA 1
ATOM 977 C C . GLY A 1 129 ? 10.992 1.313 -8.992 1 98 129 GLY A C 1
ATOM 978 O O . GLY A 1 129 ? 10.883 0.228 -9.57 1 98 129 GLY A O 1
ATOM 979 N N . LEU A 1 130 ? 11.352 2.398 -9.609 1 97.94 130 LEU A N 1
ATOM 980 C CA . LEU A 1 130 ? 11.594 2.439 -11.047 1 97.94 130 LEU A CA 1
ATOM 981 C C . LEU A 1 130 ? 12.836 1.628 -11.406 1 97.94 130 LEU A C 1
ATOM 983 O O . LEU A 1 130 ? 12.836 0.911 -12.414 1 97.94 130 LEU A O 1
ATOM 987 N N . ILE A 1 131 ? 13.812 1.801 -10.648 1 98 131 ILE A N 1
ATOM 988 C CA . ILE A 1 131 ? 15.047 1.065 -10.898 1 98 131 ILE A CA 1
ATOM 989 C C . ILE A 1 131 ? 14.766 -0.435 -10.867 1 98 131 ILE A C 1
ATOM 991 O O . ILE A 1 131 ? 15.18 -1.169 -11.766 1 98 131 ILE A O 1
ATOM 995 N N . VAL A 1 132 ? 14.07 -0.841 -9.883 1 98.31 132 VAL A N 1
ATOM 996 C CA . VAL A 1 132 ? 13.719 -2.252 -9.758 1 98.31 132 VAL A CA 1
ATOM 997 C C . VAL A 1 132 ? 12.883 -2.689 -10.961 1 98.31 132 VAL A C 1
ATOM 999 O O . VAL A 1 132 ? 13.133 -3.748 -11.539 1 98.31 132 VAL A O 1
ATOM 1002 N N . ALA A 1 133 ? 11.945 -1.889 -11.367 1 98.38 133 ALA A N 1
ATOM 1003 C CA . ALA A 1 133 ? 11.031 -2.221 -12.453 1 98.38 133 ALA A CA 1
ATOM 1004 C C . ALA A 1 133 ? 11.766 -2.295 -13.789 1 98.38 133 ALA A C 1
ATOM 1006 O O . ALA A 1 133 ? 11.531 -3.209 -14.586 1 98.38 133 ALA A O 1
ATOM 1007 N N . VAL A 1 134 ? 12.609 -1.37 -14.047 1 98.12 134 VAL A N 1
ATOM 1008 C CA . VAL A 1 134 ? 13.344 -1.335 -15.312 1 98.12 134 VAL A CA 1
ATOM 1009 C C . VAL A 1 134 ? 14.227 -2.578 -15.43 1 98.12 134 VAL A C 1
ATOM 1011 O O . VAL A 1 134 ? 14.273 -3.211 -16.484 1 98.12 134 VAL A O 1
ATOM 1014 N N . LEU A 1 135 ? 14.891 -2.918 -14.352 1 97.81 135 LEU A N 1
ATOM 1015 C CA . LEU A 1 135 ? 15.727 -4.117 -14.359 1 97.81 135 LEU A CA 1
ATOM 1016 C C . LEU A 1 135 ? 14.883 -5.359 -14.617 1 97.81 135 LEU A C 1
ATOM 1018 O O . LEU A 1 135 ? 15.297 -6.25 -15.367 1 97.81 135 LEU A O 1
ATOM 1022 N N . ALA A 1 136 ? 13.742 -5.375 -14.039 1 97.31 136 ALA A N 1
ATOM 1023 C CA . ALA A 1 136 ? 12.867 -6.531 -14.195 1 97.31 136 ALA A CA 1
ATOM 1024 C C . ALA A 1 136 ? 12.352 -6.637 -15.633 1 97.31 136 ALA A C 1
ATOM 1026 O O . ALA A 1 136 ? 12.094 -7.738 -16.125 1 97.31 136 ALA A O 1
ATOM 1027 N N . LEU A 1 137 ? 12.172 -5.539 -16.312 1 96.31 137 LEU A N 1
ATOM 1028 C CA . LEU A 1 137 ? 11.758 -5.527 -17.719 1 96.31 137 LEU A CA 1
ATOM 1029 C C . LEU A 1 137 ? 12.742 -6.32 -18.578 1 96.31 137 LEU A C 1
ATOM 1031 O O . LEU A 1 137 ? 12.352 -6.891 -19.594 1 96.31 137 LEU A O 1
ATOM 1035 N N . PHE A 1 138 ? 13.93 -6.34 -18.125 1 96.44 138 PHE A N 1
ATOM 1036 C CA . PHE A 1 138 ? 14.969 -7.062 -18.859 1 96.44 138 PHE A CA 1
ATOM 1037 C C . PHE A 1 138 ? 15.281 -8.391 -18.172 1 96.44 138 PHE A C 1
ATOM 1039 O O . PHE A 1 138 ? 16.375 -8.93 -18.328 1 96.44 138 PHE A O 1
ATOM 1046 N N . SER A 1 139 ? 14.438 -8.766 -17.297 1 94.69 139 SER A N 1
ATOM 1047 C CA . SER A 1 139 ? 14.492 -10.055 -16.625 1 94.69 139 SER A CA 1
ATOM 1048 C C . SER A 1 139 ? 15.641 -10.109 -15.625 1 94.69 139 SER A C 1
ATOM 1050 O O . SER A 1 139 ? 16.172 -11.188 -15.352 1 94.69 139 SER A O 1
ATOM 1052 N N . PHE A 1 140 ? 16 -8.875 -15.211 1 94.81 140 PHE A N 1
ATOM 1053 C CA . PHE A 1 140 ? 17.016 -8.812 -14.164 1 94.81 140 PHE A CA 1
ATOM 1054 C C . PHE A 1 140 ? 16.391 -8.406 -12.828 1 94.81 140 PHE A C 1
ATOM 1056 O O . PHE A 1 140 ? 15.484 -7.574 -12.789 1 94.81 140 PHE A O 1
ATOM 1063 N N . SER A 1 141 ? 16.766 -9.109 -11.844 1 94.44 141 SER A N 1
ATOM 1064 C CA . SER A 1 141 ? 16.344 -8.789 -10.484 1 94.44 141 SER A CA 1
ATOM 1065 C C . SER A 1 141 ? 17.391 -9.211 -9.461 1 94.44 141 SER A C 1
ATOM 1067 O O . SER A 1 141 ? 18.062 -10.234 -9.641 1 94.44 141 SER A O 1
ATOM 1069 N N . SER A 1 142 ? 17.656 -8.367 -8.5 1 95.94 142 SER A N 1
ATOM 1070 C CA . SER A 1 142 ? 18.656 -8.656 -7.477 1 95.94 142 SER A CA 1
ATOM 1071 C C . SER A 1 142 ? 18.172 -8.227 -6.094 1 95.94 142 SER A C 1
ATOM 1073 O O . SER A 1 142 ? 18.016 -7.035 -5.824 1 95.94 142 SER A O 1
ATOM 1075 N N . PRO A 1 143 ? 18 -9.211 -5.195 1 97.19 143 PRO A N 1
ATOM 1076 C CA . PRO A 1 143 ? 17.641 -8.859 -3.818 1 97.19 143 PRO A CA 1
ATOM 1077 C C . PRO A 1 143 ? 18.672 -7.938 -3.156 1 97.19 143 PRO A C 1
ATOM 1079 O O . PRO A 1 143 ? 18.297 -7.086 -2.34 1 97.19 143 PRO A O 1
ATOM 1082 N N . LEU A 1 144 ? 19.875 -8.117 -3.525 1 97.38 144 LEU A N 1
ATOM 1083 C CA . LEU A 1 144 ? 20.922 -7.27 -2.973 1 97.38 144 LEU A CA 1
ATOM 1084 C C . LEU A 1 144 ? 20.734 -5.816 -3.402 1 97.38 144 LEU A C 1
ATOM 1086 O O . LEU A 1 144 ? 20.891 -4.898 -2.596 1 97.38 144 LEU A O 1
ATOM 1090 N N . LEU A 1 145 ? 20.453 -5.625 -4.617 1 97.56 145 LEU A N 1
ATOM 1091 C CA . LEU A 1 145 ? 20.203 -4.277 -5.113 1 97.56 145 LEU A CA 1
ATOM 1092 C C . LEU A 1 145 ? 18.984 -3.668 -4.418 1 97.56 145 LEU A C 1
ATOM 1094 O O . LEU A 1 145 ? 19 -2.482 -4.074 1 97.56 145 LEU A O 1
ATOM 1098 N N . MET A 1 146 ? 17.969 -4.496 -4.293 1 97.94 146 MET A N 1
ATOM 1099 C CA . MET A 1 146 ? 16.766 -4.027 -3.607 1 97.94 146 MET A CA 1
ATOM 1100 C C . MET A 1 146 ? 17.078 -3.59 -2.182 1 97.94 146 MET A C 1
ATOM 1102 O O . MET A 1 146 ? 16.578 -2.574 -1.709 1 97.94 146 MET A O 1
ATOM 1106 N N . LEU A 1 147 ? 17.922 -4.312 -1.522 1 97.62 147 LEU A N 1
ATOM 1107 C CA . LEU A 1 147 ? 18.344 -3.969 -0.168 1 97.62 147 LEU A CA 1
ATOM 1108 C C . LEU A 1 147 ? 19.156 -2.678 -0.164 1 97.62 147 LEU A C 1
ATOM 1110 O O . LEU A 1 147 ? 19 -1.835 0.719 1 97.62 147 LEU A O 1
ATOM 1114 N N . LEU A 1 148 ? 20.016 -2.562 -1.095 1 97.19 148 LEU A N 1
ATOM 1115 C CA . LEU A 1 148 ? 20.812 -1.347 -1.218 1 97.19 148 LEU A CA 1
ATOM 1116 C C . LEU A 1 148 ? 19.906 -0.131 -1.44 1 97.19 148 LEU A C 1
ATOM 1118 O O . LEU A 1 148 ? 20.125 0.923 -0.838 1 97.19 148 LEU A O 1
ATOM 1122 N N . LEU A 1 149 ? 18.953 -0.295 -2.305 1 97.44 149 LEU A N 1
ATOM 1123 C CA . LEU A 1 149 ? 18.016 0.792 -2.566 1 97.44 149 LEU A CA 1
ATOM 1124 C C . LEU A 1 149 ? 17.219 1.139 -1.31 1 97.44 149 LEU A C 1
ATOM 1126 O O . LEU A 1 149 ? 16.906 2.309 -1.064 1 97.44 149 LEU A O 1
ATOM 1130 N N . ALA A 1 150 ? 16.891 0.1 -0.507 1 97.62 150 ALA A N 1
ATOM 1131 C CA . ALA A 1 150 ? 16.188 0.326 0.76 1 97.62 150 ALA A CA 1
ATOM 1132 C C . ALA A 1 150 ? 17.031 1.179 1.701 1 97.62 150 ALA A C 1
ATOM 1134 O O . ALA A 1 150 ? 16.531 2.129 2.307 1 97.62 150 ALA A O 1
ATOM 1135 N N . ILE A 1 151 ? 18.281 0.897 1.769 1 95.44 151 ILE A N 1
ATOM 1136 C CA . ILE A 1 151 ? 19.203 1.627 2.635 1 95.44 151 ILE A CA 1
ATOM 1137 C C . ILE A 1 151 ? 19.344 3.062 2.137 1 95.44 151 ILE A C 1
ATOM 1139 O O . ILE A 1 151 ? 19.344 4.004 2.932 1 95.44 151 ILE A O 1
ATOM 1143 N N . LEU A 1 152 ? 19.391 3.236 0.851 1 94.44 152 LEU A N 1
ATOM 1144 C CA . LEU A 1 152 ? 19.578 4.555 0.254 1 94.44 152 LEU A CA 1
ATOM 1145 C C . LEU A 1 152 ? 18.344 5.43 0.493 1 94.44 152 LEU A C 1
ATOM 1147 O O . LEU A 1 152 ? 18.469 6.652 0.594 1 94.44 152 LEU A O 1
ATOM 1151 N N . MET A 1 153 ? 17.203 4.832 0.603 1 94.06 153 MET A N 1
ATOM 1152 C CA . MET A 1 153 ? 15.984 5.594 0.832 1 94.06 153 MET A CA 1
ATOM 1153 C C . MET A 1 153 ? 15.969 6.199 2.232 1 94.06 153 MET A C 1
ATOM 1155 O O . MET A 1 153 ? 15.383 7.262 2.449 1 94.06 153 MET A O 1
ATOM 1159 N N . VAL A 1 154 ? 16.562 5.543 3.188 1 90.81 154 VAL A N 1
ATOM 1160 C CA . VAL A 1 154 ? 16.516 5.992 4.574 1 90.81 154 VAL A CA 1
ATOM 1161 C C . VAL A 1 154 ? 17.781 6.754 4.922 1 90.81 154 VAL A C 1
ATOM 1163 O O . VAL A 1 154 ? 17.859 7.43 5.953 1 90.81 154 VAL A O 1
ATOM 1166 N N . SER A 1 155 ? 18.766 6.762 4.109 1 83.56 155 SER A N 1
ATOM 1167 C CA . SER A 1 155 ? 20.031 7.422 4.371 1 83.56 155 SER A CA 1
ATOM 1168 C C . SER A 1 155 ? 19.906 8.938 4.262 1 83.56 155 SER A C 1
ATOM 1170 O O . SER A 1 155 ? 19.109 9.438 3.471 1 83.56 155 SER A O 1
ATOM 1172 N N . PRO A 1 156 ? 20.484 9.594 5.25 1 68.81 156 PRO A N 1
ATOM 1173 C CA . PRO A 1 156 ? 20.453 11.055 5.25 1 68.81 156 PRO A CA 1
ATOM 1174 C C . PRO A 1 156 ? 21.297 11.664 4.133 1 68.81 156 PRO A C 1
ATOM 1176 O O . PRO A 1 156 ? 21.734 12.805 4.25 1 68.81 156 PRO A O 1
ATOM 1179 N N . ILE A 1 157 ? 21.469 10.922 3.166 1 58.44 157 ILE A N 1
ATOM 1180 C CA . ILE A 1 157 ? 22.297 11.539 2.135 1 58.44 157 ILE A CA 1
ATOM 1181 C C . ILE A 1 157 ? 21.562 12.727 1.521 1 58.44 157 ILE A C 1
ATOM 1183 O O . ILE A 1 157 ? 20.438 12.578 1.041 1 58.44 157 ILE A O 1
ATOM 1187 N N . ARG A 1 158 ? 22 14.008 1.829 1 57.12 158 ARG A N 1
ATOM 1188 C CA . ARG A 1 158 ? 21.469 15.258 1.289 1 57.12 158 ARG A CA 1
ATOM 1189 C C . ARG A 1 158 ? 21.734 15.359 -0.21 1 57.12 158 ARG A C 1
ATOM 1191 O O . ARG A 1 158 ? 22.891 15.289 -0.651 1 57.12 158 ARG A O 1
ATOM 1198 N N . ILE A 1 159 ? 20.828 15 -1.033 1 48.75 159 ILE A N 1
ATOM 1199 C CA . ILE A 1 159 ? 21 15.258 -2.457 1 48.75 159 ILE A CA 1
ATOM 1200 C C . ILE A 1 159 ? 20.562 16.688 -2.781 1 48.75 159 ILE A C 1
ATOM 1202 O O . ILE A 1 159 ? 19.422 17.062 -2.486 1 48.75 159 ILE A O 1
ATOM 1206 N N . PRO A 1 160 ? 21.438 17.672 -3.139 1 46.56 160 PRO A N 1
ATOM 1207 C CA . PRO A 1 160 ? 21.078 19.047 -3.488 1 46.56 160 PRO A CA 1
ATOM 1208 C C . PRO A 1 160 ? 19.984 19.125 -4.543 1 46.56 160 PRO A C 1
ATOM 1210 O O . PRO A 1 160 ? 19.922 18.281 -5.441 1 46.56 160 PRO A O 1
ATOM 1213 N N . LYS A 1 161 ? 18.781 19.766 -4.18 1 45.59 161 LYS A N 1
ATOM 1214 C CA . LYS A 1 161 ? 17.844 20.078 -5.25 1 45.59 161 LYS A CA 1
ATOM 1215 C C . LYS A 1 161 ? 18.531 20.812 -6.398 1 45.59 161 LYS A C 1
ATOM 1217 O O . LYS A 1 161 ? 19.281 21.766 -6.176 1 45.59 161 LYS A O 1
ATOM 1222 N N . LEU A 1 162 ? 18.703 20.031 -7.492 1 35.69 162 LEU A N 1
ATOM 1223 C CA . LEU A 1 162 ? 19.203 20.844 -8.594 1 35.69 162 LEU A CA 1
ATOM 1224 C C . LEU A 1 162 ? 18.219 21.953 -8.953 1 35.69 162 LEU A C 1
ATOM 1226 O O . LEU A 1 162 ? 17.016 21.766 -8.812 1 35.69 162 LEU A O 1
ATOM 1230 N N . MET B 1 1 ? 15.164 9.469 26.312 1 46.47 1 MET B N 1
ATOM 1231 C CA . MET B 1 1 ? 13.992 8.859 26.938 1 46.47 1 MET B CA 1
ATOM 1232 C C . MET B 1 1 ? 12.805 8.867 25.969 1 46.47 1 MET B C 1
ATOM 1234 O O . MET B 1 1 ? 12.102 7.863 25.844 1 46.47 1 MET B O 1
ATOM 1238 N N . ASN B 1 2 ? 12.672 10.016 25.125 1 59.09 2 ASN B N 1
ATOM 1239 C CA . ASN B 1 2 ? 11.516 10.281 24.266 1 59.09 2 ASN B CA 1
ATOM 1240 C C . ASN B 1 2 ? 11.555 9.438 23 1 59.09 2 ASN B C 1
ATOM 1242 O O . ASN B 1 2 ? 10.516 9 22.516 1 59.09 2 ASN B O 1
ATOM 1246 N N . SER B 1 3 ? 12.82 9.055 22.75 1 67 3 SER B N 1
ATOM 1247 C CA . SER B 1 3 ? 12.992 8.305 21.5 1 67 3 SER B CA 1
ATOM 1248 C C . SER B 1 3 ? 12.562 6.852 21.656 1 67 3 SER B C 1
ATOM 1250 O O . SER B 1 3 ? 11.938 6.281 20.766 1 67 3 SER B O 1
ATOM 1252 N N . ILE B 1 4 ? 12.789 6.398 22.922 1 66.31 4 ILE B N 1
ATOM 1253 C CA . ILE B 1 4 ? 12.477 5 23.172 1 66.31 4 ILE B CA 1
ATOM 1254 C C . ILE B 1 4 ? 10.961 4.809 23.219 1 66.31 4 ILE B C 1
ATOM 1256 O O . ILE B 1 4 ? 10.438 3.824 22.688 1 66.31 4 ILE B O 1
ATOM 1260 N N . ARG B 1 5 ? 10.344 5.715 23.844 1 71.81 5 ARG B N 1
ATOM 1261 C CA . ARG B 1 5 ? 8.891 5.609 23.984 1 71.81 5 ARG B CA 1
ATOM 1262 C C . ARG B 1 5 ? 8.203 5.672 22.625 1 71.81 5 ARG B C 1
ATOM 1264 O O . ARG B 1 5 ? 7.156 5.059 22.422 1 71.81 5 ARG B O 1
ATOM 1271 N N . ARG B 1 6 ? 8.789 6.273 21.719 1 77.75 6 ARG B N 1
ATOM 1272 C CA . ARG B 1 6 ? 8.219 6.406 20.391 1 77.75 6 ARG B CA 1
ATOM 1273 C C . ARG B 1 6 ? 8.5 5.168 19.547 1 77.75 6 ARG B C 1
ATOM 1275 O O . ARG B 1 6 ? 7.797 4.902 18.562 1 77.75 6 ARG B O 1
ATOM 1282 N N . SER B 1 7 ? 9.477 4.508 19.984 1 80.06 7 SER B N 1
ATOM 1283 C CA . SER B 1 7 ? 9.898 3.338 19.219 1 80.06 7 SER B CA 1
ATOM 1284 C C . SER B 1 7 ? 8.906 2.191 19.375 1 80.06 7 SER B C 1
ATOM 1286 O O . SER B 1 7 ? 8.75 1.367 18.469 1 80.06 7 SER B O 1
ATOM 1288 N N . ILE B 1 8 ? 8.211 2.137 20.422 1 80.94 8 ILE B N 1
ATOM 1289 C CA . ILE B 1 8 ? 7.32 1.019 20.703 1 80.94 8 ILE B CA 1
ATOM 1290 C C . ILE B 1 8 ? 6.117 1.063 19.766 1 80.94 8 ILE B C 1
ATOM 1292 O O . ILE B 1 8 ? 5.871 0.115 19.016 1 80.94 8 ILE B O 1
ATOM 1296 N N . PRO B 1 9 ? 5.5 2.201 19.719 1 83.5 9 PRO B N 1
ATOM 1297 C CA . PRO B 1 9 ? 4.371 2.25 18.781 1 83.5 9 PRO B CA 1
ATOM 1298 C C . PRO B 1 9 ? 4.801 2.066 17.328 1 83.5 9 PRO B C 1
ATOM 1300 O O . PRO B 1 9 ? 4.102 1.413 16.547 1 83.5 9 PRO B O 1
ATOM 1303 N N . ASN B 1 10 ? 5.902 2.535 17 1 86.69 10 ASN B N 1
ATOM 1304 C CA . ASN B 1 10 ? 6.395 2.41 15.641 1 86.69 10 ASN B CA 1
ATOM 1305 C C . ASN B 1 10 ? 6.695 0.958 15.281 1 86.69 10 ASN B C 1
ATOM 1307 O O . ASN B 1 10 ? 6.512 0.543 14.141 1 86.69 10 ASN B O 1
ATOM 1311 N N . SER B 1 11 ? 7.145 0.282 16.266 1 89.31 11 SER B N 1
ATOM 1312 C CA . SER B 1 11 ? 7.41 -1.133 16.031 1 89.31 11 SER B CA 1
ATOM 1313 C C . SER B 1 11 ? 6.125 -1.889 15.703 1 89.31 11 SER B C 1
ATOM 1315 O O . SER B 1 11 ? 6.121 -2.773 14.844 1 89.31 11 SER B O 1
ATOM 1317 N N . PHE B 1 12 ? 5.094 -1.569 16.312 1 91.94 12 PHE B N 1
ATOM 1318 C CA . PHE B 1 12 ? 3.811 -2.209 16.031 1 91.94 12 PHE B CA 1
ATOM 1319 C C . PHE B 1 12 ? 3.283 -1.809 14.664 1 91.94 12 PHE B C 1
ATOM 1321 O O . PHE B 1 12 ? 2.695 -2.629 13.953 1 91.94 12 PHE B O 1
ATOM 1328 N N . THR B 1 13 ? 3.523 -0.55 14.336 1 93.94 13 THR B N 1
ATOM 1329 C CA . THR B 1 13 ? 3.109 -0.083 13.023 1 93.94 13 THR B CA 1
ATOM 1330 C C . THR B 1 13 ? 3.861 -0.829 11.922 1 93.94 13 THR B C 1
ATOM 1332 O O . THR B 1 13 ? 3.264 -1.244 10.93 1 93.94 13 THR B O 1
ATOM 1335 N N . LEU B 1 14 ? 5.129 -1.001 12.172 1 93.62 14 LEU B N 1
ATOM 1336 C 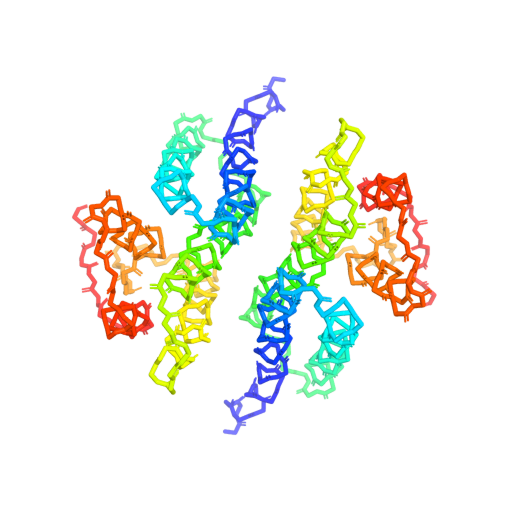CA . LEU B 1 14 ? 5.93 -1.754 11.211 1 93.62 14 LEU B CA 1
ATOM 1337 C C . LEU B 1 14 ? 5.484 -3.211 11.156 1 93.62 14 LEU B C 1
ATOM 1339 O O . LEU B 1 14 ? 5.488 -3.826 10.086 1 93.62 14 LEU B O 1
ATOM 1343 N N . GLY B 1 15 ? 5.145 -3.738 12.305 1 96.75 15 GLY B N 1
ATOM 1344 C CA . GLY B 1 15 ? 4.566 -5.07 12.328 1 96.75 15 GLY B CA 1
ATOM 1345 C C . GLY B 1 15 ? 3.301 -5.188 11.5 1 96.75 15 GLY B C 1
ATOM 1346 O O . GLY B 1 15 ? 3.102 -6.184 10.797 1 96.75 15 GLY B O 1
ATOM 1347 N N . ASN B 1 16 ? 2.459 -4.199 11.609 1 97.88 16 ASN B N 1
ATOM 1348 C CA . ASN B 1 16 ? 1.263 -4.109 10.781 1 97.88 16 ASN B CA 1
ATOM 1349 C C . ASN B 1 16 ? 1.605 -4.188 9.289 1 97.88 16 ASN B C 1
ATOM 1351 O O . ASN B 1 16 ? 1.04 -5.004 8.562 1 97.88 16 ASN B O 1
ATOM 1355 N N . LEU B 1 17 ? 2.545 -3.443 8.891 1 97.88 17 LEU B N 1
ATOM 1356 C CA . LEU B 1 17 ? 2.951 -3.406 7.488 1 97.88 17 LEU B CA 1
ATOM 1357 C C . LEU B 1 17 ? 3.508 -4.754 7.047 1 97.88 17 LEU B C 1
ATOM 1359 O O . LEU B 1 17 ? 3.154 -5.258 5.977 1 97.88 17 LEU B O 1
ATOM 1363 N N . VAL B 1 18 ? 4.336 -5.344 7.863 1 98 18 VAL B N 1
ATOM 1364 C CA . VAL B 1 18 ? 4.961 -6.625 7.551 1 98 18 VAL B CA 1
ATOM 1365 C C . VAL B 1 18 ? 3.889 -7.707 7.418 1 98 18 VAL B C 1
ATOM 1367 O O . VAL B 1 18 ? 3.922 -8.508 6.48 1 98 18 VAL B O 1
ATOM 1370 N N . CYS B 1 19 ? 2.967 -7.727 8.297 1 98.56 19 CYS B N 1
ATOM 1371 C CA . CYS B 1 19 ? 1.865 -8.68 8.211 1 98.56 19 CYS B CA 1
ATOM 1372 C C . CYS B 1 19 ? 1.098 -8.5 6.906 1 98.56 19 CYS B C 1
ATOM 1374 O O . CYS B 1 19 ? 0.743 -9.484 6.254 1 98.56 19 CYS B O 1
ATOM 1376 N N . GLY B 1 20 ? 0.886 -7.266 6.555 1 98.38 20 GLY B N 1
ATOM 1377 C CA . GLY B 1 20 ? 0.19 -6.984 5.309 1 98.38 20 GLY B CA 1
ATOM 1378 C C . GLY B 1 20 ? 0.914 -7.516 4.086 1 98.38 20 GLY B C 1
ATOM 1379 O O . GLY B 1 20 ? 0.302 -8.148 3.225 1 98.38 20 GLY B O 1
ATOM 1380 N N . ILE B 1 21 ? 2.178 -7.301 4.012 1 97.62 21 ILE B N 1
ATOM 1381 C CA . ILE B 1 21 ? 2.965 -7.703 2.85 1 97.62 21 ILE B CA 1
ATOM 1382 C C . ILE B 1 21 ? 3.037 -9.227 2.781 1 97.62 21 ILE B C 1
ATOM 1384 O O . ILE B 1 21 ? 2.912 -9.812 1.702 1 97.62 21 ILE B O 1
ATOM 1388 N N . PHE B 1 22 ? 3.164 -9.883 3.908 1 97.94 22 PHE B N 1
ATOM 1389 C CA . PHE B 1 22 ? 3.199 -11.336 3.908 1 97.94 22 PHE B CA 1
ATOM 1390 C C . PHE B 1 22 ? 1.833 -11.914 3.553 1 97.94 22 PHE B C 1
ATOM 1392 O O . PHE B 1 22 ? 1.742 -12.969 2.922 1 97.94 22 PHE B O 1
ATOM 1399 N N . SER B 1 23 ? 0.834 -11.211 3.994 1 98.62 23 SER B N 1
ATOM 1400 C CA . SER B 1 23 ? -0.502 -11.656 3.615 1 98.62 23 SER B CA 1
ATOM 1401 C C . SER B 1 23 ? -0.642 -11.758 2.1 1 98.62 23 SER B C 1
ATOM 1403 O O . SER B 1 23 ? -1.253 -12.695 1.586 1 98.62 23 SER B O 1
ATOM 1405 N N . LEU B 1 24 ? -0.077 -10.859 1.379 1 97.69 24 LEU B N 1
ATOM 1406 C CA . LEU B 1 24 ? -0.123 -10.859 -0.079 1 97.69 24 LEU B CA 1
ATOM 1407 C C . LEU B 1 24 ? 0.501 -12.133 -0.639 1 97.69 24 LEU B C 1
ATOM 1409 O O . LEU B 1 24 ? -0.079 -12.781 -1.514 1 97.69 24 LEU B O 1
ATOM 1413 N N . THR B 1 25 ? 1.648 -12.508 -0.127 1 95.62 25 THR B N 1
ATOM 1414 C CA . THR B 1 25 ? 2.369 -13.664 -0.64 1 95.62 25 THR B CA 1
ATOM 1415 C C . THR B 1 25 ? 1.604 -14.953 -0.349 1 95.62 25 THR B C 1
ATOM 1417 O O . THR B 1 25 ? 1.517 -15.836 -1.203 1 95.62 25 THR B O 1
ATOM 1420 N N . PHE B 1 26 ? 1.041 -15.031 0.83 1 97.19 26 PHE B N 1
ATOM 1421 C CA . PHE B 1 26 ? 0.296 -16.234 1.181 1 97.19 26 PHE B CA 1
ATOM 1422 C C . PHE B 1 26 ? -0.978 -16.344 0.351 1 97.19 26 PHE B C 1
ATOM 1424 O O . PHE B 1 26 ? -1.341 -17.438 -0.099 1 97.19 26 PHE B O 1
ATOM 1431 N N . ALA B 1 27 ? -1.633 -15.25 0.143 1 97.06 27 ALA B N 1
ATOM 1432 C CA . ALA B 1 27 ? -2.844 -15.258 -0.673 1 97.06 27 ALA B CA 1
ATOM 1433 C C . ALA B 1 27 ? -2.545 -15.727 -2.096 1 97.06 27 ALA B C 1
ATOM 1435 O O . ALA B 1 27 ? -3.285 -16.531 -2.656 1 97.06 27 ALA B O 1
ATOM 1436 N N . MET B 1 28 ? -1.498 -15.336 -2.605 1 92.94 28 MET B N 1
ATOM 1437 C CA . MET B 1 28 ? -1.142 -15.617 -3.992 1 92.94 28 MET B CA 1
ATOM 1438 C C . MET B 1 28 ? -0.705 -17.078 -4.152 1 92.94 28 MET B C 1
ATOM 1440 O O . MET B 1 28 ? -0.748 -17.625 -5.258 1 92.94 28 MET B O 1
ATOM 1444 N N . ASN B 1 29 ? -0.24 -17.641 -3.066 1 93.81 29 ASN B N 1
ATOM 1445 C CA . ASN B 1 29 ? 0.17 -19.047 -3.104 1 93.81 29 ASN B CA 1
ATOM 1446 C C . ASN B 1 29 ? -0.969 -19.969 -2.693 1 93.81 29 ASN B C 1
ATOM 1448 O O . ASN B 1 29 ? -0.758 -21.172 -2.498 1 93.81 29 ASN B O 1
ATOM 1452 N N . GLY B 1 30 ? -2.102 -19.406 -2.426 1 94.88 30 GLY B N 1
ATOM 1453 C CA . GLY B 1 30 ? -3.285 -20.219 -2.186 1 94.88 30 GLY B CA 1
ATOM 1454 C C . GLY B 1 30 ? -3.525 -20.5 -0.716 1 94.88 30 GLY B C 1
ATOM 1455 O O . GLY B 1 30 ? -4.41 -21.281 -0.366 1 94.88 30 GLY B O 1
ATOM 1456 N N . TYR B 1 31 ? -2.699 -19.953 0.125 1 97.31 31 TYR B N 1
ATOM 1457 C CA . TYR B 1 31 ? -2.895 -20.109 1.562 1 97.31 31 TYR B CA 1
ATOM 1458 C C . TYR B 1 31 ? -3.785 -19 2.115 1 97.31 31 TYR B C 1
ATOM 1460 O O . TYR B 1 31 ? -3.316 -18.125 2.855 1 97.31 31 TYR B O 1
ATOM 1468 N N . TYR B 1 32 ? -5.062 -19.141 1.834 1 98 32 TYR B N 1
ATOM 1469 C CA . TYR B 1 32 ? -6.016 -18.062 2.078 1 98 32 TYR B CA 1
ATOM 1470 C C . TYR B 1 32 ? -6.246 -17.875 3.572 1 98 32 TYR B C 1
ATOM 1472 O O . TYR B 1 32 ? -6.352 -16.734 4.051 1 98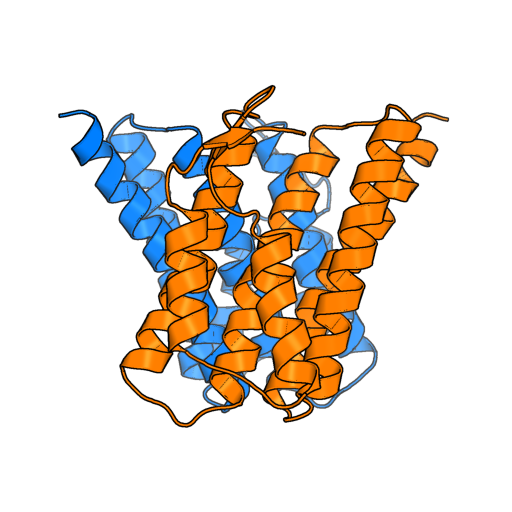 32 TYR B O 1
ATOM 1480 N N . LYS B 1 33 ? -6.273 -18.953 4.312 1 98.31 33 LYS B N 1
ATOM 1481 C CA . LYS B 1 33 ? -6.508 -18.844 5.75 1 98.31 33 LYS B CA 1
ATOM 1482 C C . LYS B 1 33 ? -5.348 -18.141 6.445 1 98.31 33 LYS B C 1
ATOM 1484 O O . LYS B 1 33 ? -5.562 -17.297 7.32 1 98.31 33 LYS B O 1
ATOM 1489 N N . MET B 1 34 ? -4.203 -18.5 6.016 1 98.44 34 MET B N 1
ATOM 1490 C CA . MET B 1 34 ? -3.027 -17.844 6.582 1 98.44 34 MET B CA 1
ATOM 1491 C C . MET B 1 34 ? -2.996 -16.375 6.211 1 98.44 34 MET B C 1
ATOM 1493 O O . MET B 1 34 ? -2.639 -15.523 7.031 1 98.44 34 MET B O 1
ATOM 1497 N N . ALA B 1 35 ? -3.32 -16.109 4.977 1 98.62 35 ALA B N 1
ATOM 1498 C CA . ALA B 1 35 ? -3.389 -14.719 4.535 1 98.62 35 ALA B CA 1
ATOM 1499 C C . ALA B 1 35 ? -4.383 -13.922 5.379 1 98.62 35 ALA B C 1
ATOM 1501 O O . ALA B 1 35 ? -4.086 -12.812 5.82 1 98.62 35 ALA B O 1
ATOM 1502 N N . ALA B 1 36 ? -5.508 -14.492 5.617 1 98.69 36 ALA B N 1
ATOM 1503 C CA . ALA B 1 36 ? -6.543 -13.859 6.434 1 98.69 36 ALA B CA 1
ATOM 1504 C C . ALA B 1 36 ? -6.062 -13.656 7.867 1 98.69 36 ALA B C 1
ATOM 1506 O O . ALA B 1 36 ? -6.285 -12.602 8.461 1 98.69 36 ALA B O 1
ATOM 1507 N N . PHE B 1 37 ? -5.406 -14.617 8.344 1 98.69 37 PHE B N 1
ATOM 1508 C CA . PHE B 1 37 ? -4.875 -14.547 9.703 1 98.69 37 PHE B CA 1
ATOM 1509 C C . PHE B 1 37 ? -3.877 -13.406 9.836 1 98.69 37 PHE B C 1
ATOM 1511 O O . PHE B 1 37 ? -3.867 -12.695 10.844 1 98.6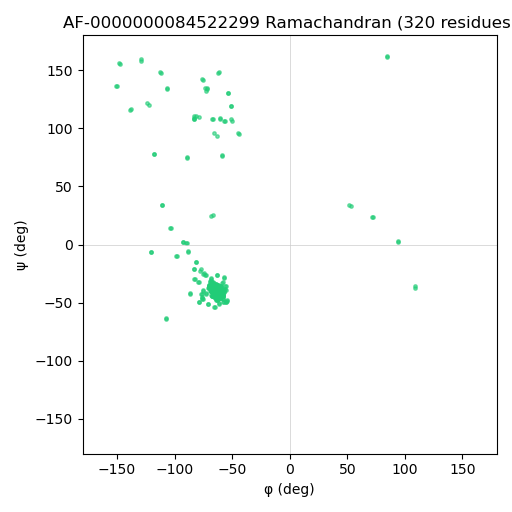9 37 PHE B O 1
ATOM 1518 N N . LEU B 1 38 ? -3.094 -13.258 8.875 1 98.75 38 LEU B N 1
ATOM 1519 C CA . LEU B 1 38 ? -2.088 -12.195 8.898 1 98.75 38 LEU B CA 1
ATOM 1520 C C . LEU B 1 38 ? -2.744 -10.82 8.867 1 98.75 38 LEU B C 1
ATOM 1522 O O . LEU B 1 38 ? -2.242 -9.875 9.477 1 98.75 38 LEU B O 1
ATOM 1526 N N . ILE B 1 39 ? -3.84 -10.688 8.133 1 98.75 39 ILE B N 1
ATOM 1527 C CA . ILE B 1 39 ? -4.574 -9.43 8.141 1 98.75 39 ILE B CA 1
ATOM 1528 C C . ILE B 1 39 ? -5.129 -9.164 9.539 1 98.75 39 ILE B C 1
ATOM 1530 O O . ILE B 1 39 ? -5.086 -8.039 10.031 1 98.75 39 ILE B O 1
ATOM 1534 N N . LEU B 1 40 ? -5.605 -10.203 10.195 1 98.56 40 LEU B N 1
ATOM 1535 C CA . LEU B 1 40 ? -6.098 -10.078 11.562 1 98.56 40 LEU B CA 1
ATOM 1536 C C . LEU B 1 40 ? -4.973 -9.672 12.516 1 98.56 40 LEU B C 1
ATOM 1538 O O . LEU B 1 40 ? -5.172 -8.828 13.391 1 98.56 40 LEU B O 1
ATOM 1542 N N . LEU B 1 41 ? -3.889 -10.281 12.328 1 98.5 41 LEU B N 1
ATOM 1543 C CA . LEU B 1 41 ? -2.729 -9.93 13.141 1 98.5 41 LEU B CA 1
ATOM 1544 C C . LEU B 1 41 ? -2.318 -8.484 12.914 1 98.5 41 LEU B C 1
ATOM 1546 O O . LEU B 1 41 ? -1.911 -7.793 13.852 1 98.5 41 LEU B O 1
ATOM 1550 N N . ALA B 1 42 ? -2.369 -8.062 11.656 1 98.56 42 ALA B N 1
ATOM 1551 C CA . ALA B 1 42 ? -2.084 -6.664 11.336 1 98.56 42 ALA B CA 1
ATOM 1552 C C . ALA B 1 42 ? -3.016 -5.727 12.102 1 98.56 42 ALA B C 1
ATOM 1554 O O . ALA B 1 42 ? -2.588 -4.672 12.578 1 98.56 42 ALA B O 1
ATOM 1555 N N . ALA B 1 43 ? -4.254 -6.117 12.188 1 97.5 43 ALA B N 1
ATOM 1556 C CA . ALA B 1 43 ? -5.23 -5.309 12.914 1 97.5 43 ALA B CA 1
ATOM 1557 C C . ALA B 1 43 ? -4.875 -5.219 14.391 1 97.5 43 ALA B C 1
ATOM 1559 O O . ALA B 1 43 ? -5.055 -4.172 15.023 1 97.5 43 ALA B O 1
ATOM 1560 N N . LEU B 1 44 ? -4.414 -6.277 14.93 1 96.69 44 LEU B N 1
ATOM 1561 C CA . LEU B 1 44 ? -3.977 -6.277 16.312 1 96.69 44 LEU B CA 1
ATOM 1562 C C . LEU B 1 44 ? -2.811 -5.316 16.516 1 96.69 44 LEU B C 1
ATOM 1564 O O . LEU B 1 44 ? -2.789 -4.555 17.484 1 96.69 44 LEU B O 1
ATOM 1568 N N . CYS B 1 45 ? -1.896 -5.324 15.625 1 96.56 45 CYS B N 1
ATOM 1569 C CA . CYS B 1 45 ? -0.769 -4.402 15.68 1 96.56 45 CYS B CA 1
ATOM 1570 C C . CYS B 1 45 ? -1.241 -2.957 15.57 1 96.56 45 CYS B C 1
ATOM 1572 O O . CYS B 1 45 ? -0.733 -2.078 16.266 1 96.56 45 CYS B O 1
ATOM 1574 N N . ASP B 1 46 ? -2.184 -2.793 14.703 1 94.81 46 ASP B N 1
ATOM 1575 C CA . ASP B 1 46 ? -2.732 -1.46 14.477 1 94.81 46 ASP B CA 1
ATOM 1576 C C . ASP B 1 46 ? -3.387 -0.913 15.75 1 94.81 46 ASP B C 1
ATOM 1578 O O . ASP B 1 46 ? -3.168 0.242 16.109 1 94.81 46 ASP B O 1
ATOM 1582 N N . VAL B 1 47 ? -4.168 -1.745 16.391 1 90.94 47 VAL B N 1
ATOM 1583 C CA . VAL B 1 47 ? -4.859 -1.353 17.625 1 90.94 47 VAL B CA 1
ATOM 1584 C C . VAL B 1 47 ? -3.842 -1.06 18.719 1 90.94 47 VAL B C 1
ATOM 1586 O O . VAL B 1 47 ? -3.965 -0.067 19.438 1 90.94 47 VAL B O 1
ATOM 1589 N N . PHE B 1 48 ? -2.834 -1.788 18.75 1 90.31 48 PHE B N 1
ATOM 1590 C CA . PHE B 1 48 ? -1.848 -1.651 19.812 1 90.31 48 PHE B CA 1
ATOM 1591 C C . PHE B 1 48 ? -0.979 -0.418 19.594 1 90.31 48 PHE B C 1
ATOM 1593 O O . PHE B 1 48 ? -0.633 0.283 20.547 1 90.31 48 PHE B O 1
ATOM 1600 N N . ASP B 1 49 ? -0.669 -0.227 18.375 1 88.56 49 ASP B N 1
ATOM 1601 C CA . ASP B 1 49 ? 0.17 0.943 18.141 1 88.56 49 ASP B CA 1
ATOM 1602 C C . ASP B 1 49 ? -0.592 2.234 18.438 1 88.56 49 ASP B C 1
ATOM 1604 O O . ASP B 1 49 ? -0.023 3.189 18.969 1 88.56 49 ASP B O 1
ATOM 1608 N N . GLY B 1 50 ? -1.853 2.256 18.078 1 82.38 50 GLY B N 1
ATOM 1609 C CA . GLY B 1 50 ? -2.676 3.41 18.391 1 82.38 50 GLY B CA 1
ATOM 1610 C C . GLY B 1 50 ? -2.854 3.617 19.891 1 82.38 50 GLY B C 1
ATOM 1611 O O . GLY B 1 50 ? -2.668 4.727 20.391 1 82.38 50 GLY B O 1
ATOM 1612 N N . LYS B 1 51 ? -3.168 2.555 20.562 1 80.19 51 LYS B N 1
ATOM 1613 C CA . LYS B 1 51 ? -3.377 2.623 22 1 80.19 51 LYS B CA 1
ATOM 1614 C C . LYS B 1 51 ? -2.096 3.023 22.719 1 80.19 51 LYS B C 1
ATOM 1616 O O . LYS B 1 51 ? -2.121 3.869 23.625 1 80.19 51 LYS B O 1
ATOM 1621 N N . LEU B 1 52 ? -1.086 2.436 22.297 1 78.06 52 LEU B N 1
ATOM 1622 C CA . LEU B 1 52 ? 0.19 2.707 22.938 1 78.06 52 LEU B CA 1
ATOM 1623 C C . LEU B 1 52 ? 0.638 4.141 22.688 1 78.06 52 LEU B C 1
ATOM 1625 O O . LEU B 1 52 ? 1.213 4.785 23.562 1 78.06 52 LEU B O 1
ATOM 1629 N N . ALA B 1 53 ? 0.399 4.645 21.5 1 74.75 53 ALA B N 1
ATOM 1630 C CA . ALA B 1 53 ? 0.751 6.023 21.172 1 74.75 53 ALA B CA 1
ATOM 1631 C C . ALA B 1 53 ? -0.031 7.008 22.047 1 74.75 53 ALA B C 1
ATOM 1633 O O . ALA B 1 53 ? 0.523 8 22.516 1 74.75 53 ALA B O 1
ATOM 1634 N N . ARG B 1 54 ? -1.233 6.621 22.312 1 72.88 54 ARG B N 1
ATOM 1635 C CA . ARG B 1 54 ? -2.084 7.465 23.141 1 72.88 54 ARG B CA 1
ATOM 1636 C C . ARG B 1 54 ? -1.698 7.348 24.609 1 72.88 54 ARG B C 1
ATOM 1638 O O . ARG B 1 54 ? -1.592 8.352 25.312 1 72.88 54 ARG B O 1
ATOM 1645 N N . MET B 1 55 ? -1.452 6.172 25.031 1 75.81 55 MET B N 1
ATOM 1646 C CA . MET B 1 55 ? -1.129 5.91 26.422 1 75.81 55 MET B CA 1
ATOM 1647 C C . MET B 1 55 ? 0.205 6.547 26.812 1 75.81 55 MET B C 1
ATOM 1649 O O . MET B 1 55 ? 0.357 7.066 27.906 1 75.81 55 MET B O 1
ATOM 1653 N N . LEU B 1 56 ? 1.075 6.449 25.828 1 73.25 56 LEU B N 1
ATOM 1654 C CA . LEU B 1 56 ? 2.41 6.965 26.125 1 73.25 56 LEU B CA 1
ATOM 1655 C C . LEU B 1 56 ? 2.512 8.445 25.766 1 73.25 56 LEU B C 1
ATOM 1657 O O . LEU B 1 56 ? 3.555 9.07 25.969 1 73.25 56 LEU B O 1
ATOM 1661 N N . ARG B 1 57 ? 1.401 8.992 25.297 1 71.06 57 ARG B N 1
ATOM 1662 C CA . ARG B 1 57 ? 1.329 10.391 24.891 1 71.06 57 ARG B CA 1
ATOM 1663 C C . ARG B 1 57 ? 2.436 10.727 23.891 1 71.06 57 ARG B C 1
ATOM 1665 O O . ARG B 1 57 ? 3.111 11.75 24.031 1 71.06 57 ARG B O 1
ATOM 1672 N N . VAL B 1 58 ? 2.797 9.844 23.109 1 70.38 58 VAL B N 1
ATOM 1673 C CA . VAL B 1 58 ? 3.85 10.031 22.109 1 70.38 58 VAL B CA 1
ATOM 1674 C C . VAL B 1 58 ? 3.242 10.023 20.719 1 70.38 58 VAL B C 1
ATOM 1676 O O . VAL B 1 58 ? 3.838 9.484 19.781 1 70.38 58 VAL B O 1
ATOM 1679 N N . ASP B 1 59 ? 2.02 10.57 20.688 1 70.56 59 ASP B N 1
ATOM 1680 C CA . ASP B 1 59 ? 1.463 10.742 19.359 1 70.56 59 ASP B CA 1
ATOM 1681 C C . ASP B 1 59 ? 2.338 11.664 18.516 1 70.56 59 ASP B C 1
ATOM 1683 O O . ASP B 1 59 ? 2.604 12.805 18.906 1 70.56 59 ASP B O 1
ATOM 1687 N N . SER B 1 60 ? 3.002 10.992 17.547 1 80.94 60 SER B N 1
ATOM 1688 C CA . SER B 1 60 ? 3.922 11.75 16.719 1 80.94 60 SER B CA 1
ATOM 1689 C C . SER B 1 60 ? 3.416 11.836 15.273 1 80.94 60 SER B C 1
ATOM 1691 O O . SER B 1 60 ? 2.699 10.945 14.812 1 80.94 60 SER B O 1
ATOM 1693 N N . PRO B 1 61 ? 3.717 12.867 14.664 1 84.75 61 PRO B N 1
ATOM 1694 C CA . PRO B 1 61 ? 3.346 13 13.258 1 84.75 61 PRO B CA 1
ATOM 1695 C C . PRO B 1 61 ? 3.883 11.859 12.391 1 84.75 61 PRO B C 1
ATOM 1697 O O . PRO B 1 61 ? 3.203 11.406 11.469 1 84.75 61 PRO B O 1
ATOM 1700 N N . MET B 1 62 ? 5.051 11.391 12.719 1 87.69 62 MET B N 1
ATOM 1701 C CA . MET B 1 62 ? 5.633 10.273 11.977 1 87.69 62 MET B CA 1
ATOM 1702 C C . MET B 1 62 ? 4.797 9.008 12.156 1 87.69 62 MET B C 1
ATOM 1704 O O . MET B 1 62 ? 4.578 8.266 11.195 1 87.69 62 MET B O 1
ATOM 1708 N N . GLY B 1 63 ? 4.363 8.812 13.305 1 88.31 63 GLY B N 1
ATOM 1709 C CA . GLY B 1 63 ? 3.529 7.652 13.57 1 88.31 63 GLY B CA 1
ATOM 1710 C C . GLY B 1 63 ? 2.229 7.66 12.789 1 88.31 63 GLY B C 1
ATOM 1711 O O . GLY B 1 63 ? 1.785 6.617 12.297 1 88.31 63 GLY B O 1
ATOM 1712 N N . VAL B 1 64 ? 1.658 8.758 12.633 1 88.06 64 VAL B N 1
ATOM 1713 C CA . VAL B 1 64 ? 0.403 8.906 11.898 1 88.06 64 VAL B CA 1
ATOM 1714 C C . VAL B 1 64 ? 0.62 8.586 10.422 1 88.06 64 VAL B C 1
ATOM 1716 O O . VAL B 1 64 ? -0.179 7.871 9.812 1 88.06 64 VAL B O 1
ATOM 1719 N N . GLU B 1 65 ? 1.655 9.078 9.898 1 91.75 65 GLU B N 1
ATOM 1720 C CA . GLU B 1 65 ? 1.979 8.805 8.5 1 91.75 65 GLU B CA 1
ATOM 1721 C C . GLU B 1 65 ? 2.24 7.32 8.266 1 91.75 65 GLU B C 1
ATOM 1723 O O . GLU B 1 65 ? 1.683 6.727 7.344 1 91.75 65 GLU B O 1
ATOM 1728 N N . LEU B 1 66 ? 3.039 6.828 9.156 1 94.44 66 LEU B N 1
ATOM 1729 C CA . LEU B 1 66 ? 3.393 5.418 9.008 1 94.44 66 LEU B CA 1
ATOM 1730 C C . LEU B 1 66 ? 2.164 4.531 9.164 1 94.44 66 LEU B C 1
ATOM 1732 O O . LEU B 1 66 ? 2.02 3.533 8.453 1 94.44 66 LEU B O 1
ATOM 1736 N N . ASP B 1 67 ? 1.368 4.953 10.047 1 94.06 67 ASP B N 1
ATOM 1737 C CA . ASP B 1 67 ? 0.143 4.199 10.305 1 94.06 67 ASP B CA 1
ATOM 1738 C C . ASP B 1 67 ? -0.743 4.16 9.062 1 94.06 67 ASP B C 1
ATOM 1740 O O . ASP B 1 67 ? -1.246 3.098 8.68 1 94.06 67 ASP B O 1
ATOM 1744 N N . SER B 1 68 ? -0.886 5.215 8.422 1 95.88 68 SER B N 1
ATOM 1745 C CA . SER B 1 68 ? -1.714 5.305 7.219 1 95.88 68 SER B CA 1
ATOM 1746 C C . SER B 1 68 ? -1.133 4.473 6.082 1 95.88 68 SER B C 1
ATOM 1748 O O . SER B 1 68 ? -1.867 3.781 5.375 1 95.88 68 SER B O 1
ATOM 1750 N N . LEU B 1 69 ? 0.148 4.504 5.953 1 97.5 69 LEU B N 1
ATOM 1751 C CA . LEU B 1 69 ? 0.835 3.768 4.898 1 97.5 69 LEU B CA 1
ATOM 1752 C C . LEU B 1 69 ? 0.733 2.264 5.129 1 97.5 69 LEU B C 1
ATOM 1754 O O . LEU B 1 69 ? 0.539 1.498 4.184 1 97.5 69 LEU B O 1
ATOM 1758 N N . ALA B 1 70 ? 0.855 1.924 6.379 1 98.25 70 ALA B N 1
ATOM 1759 C CA . ALA B 1 70 ? 0.695 0.513 6.719 1 98.25 70 ALA B CA 1
ATOM 1760 C C . ALA B 1 70 ? -0.743 0.054 6.492 1 98.25 70 ALA B C 1
ATOM 1762 O O . ALA B 1 70 ? -0.978 -1.03 5.953 1 98.25 70 ALA B O 1
ATOM 1763 N N . ASP B 1 71 ? -1.633 0.903 6.848 1 98 71 ASP B N 1
ATOM 1764 C CA . ASP B 1 71 ? -3.051 0.558 6.801 1 98 71 ASP B CA 1
ATOM 1765 C C . ASP B 1 71 ? -3.508 0.313 5.363 1 98 71 ASP B C 1
ATOM 1767 O O . ASP B 1 71 ? -4.301 -0.593 5.105 1 98 71 ASP B O 1
ATOM 1771 N N . ILE B 1 72 ? -3.053 1.071 4.43 1 98.5 72 ILE B N 1
ATOM 1772 C CA . ILE B 1 72 ? -3.504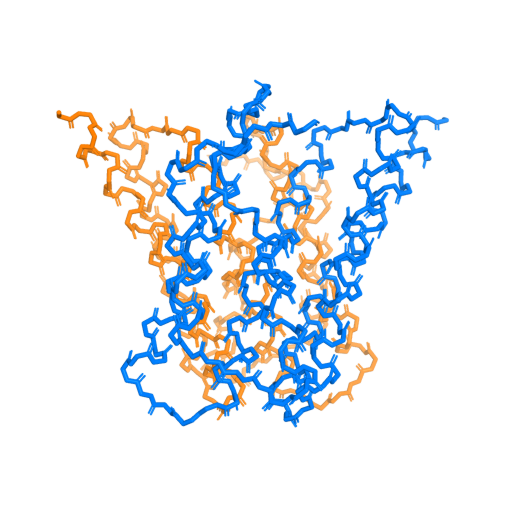 0.893 3.053 1 98.5 72 ILE B CA 1
ATOM 1773 C C . ILE B 1 72 ? -3.025 -0.457 2.523 1 98.5 72 ILE B C 1
ATOM 1775 O O . ILE B 1 72 ? -3.721 -1.105 1.738 1 98.5 72 ILE B O 1
ATOM 1779 N N . VAL B 1 73 ? -1.904 -0.895 2.945 1 98.69 73 VAL B N 1
ATOM 1780 C CA . VAL B 1 73 ? -1.358 -2.17 2.49 1 98.69 73 VAL B CA 1
ATOM 1781 C C . VAL B 1 73 ? -2.096 -3.32 3.17 1 98.69 73 VAL B C 1
ATOM 1783 O O . VAL B 1 73 ? -2.592 -4.23 2.5 1 98.69 73 VAL B O 1
ATOM 1786 N N . SER B 1 74 ? -2.277 -3.221 4.469 1 98.81 74 SER B N 1
ATOM 1787 C CA . SER B 1 74 ? -2.748 -4.348 5.266 1 98.81 74 SER B CA 1
ATOM 1788 C C . SER B 1 74 ? -4.266 -4.469 5.211 1 98.81 74 SER B C 1
ATOM 1790 O O . SER B 1 74 ? -4.812 -5.57 5.324 1 98.81 74 SER B O 1
ATOM 1792 N N . PHE B 1 75 ? -4.914 -3.326 5.035 1 98.62 75 PHE B N 1
ATOM 1793 C CA . PHE B 1 75 ? -6.367 -3.361 5.164 1 98.62 75 PHE B CA 1
ATOM 1794 C C . PHE B 1 75 ? -7.035 -2.91 3.871 1 98.62 75 PHE B C 1
ATOM 1796 O O . PHE B 1 75 ? -8.258 -2.957 3.75 1 98.62 75 PHE B O 1
ATOM 1803 N N . GLY B 1 76 ? -6.285 -2.469 2.955 1 98.44 76 GLY B N 1
ATOM 1804 C CA . GLY B 1 76 ? -6.785 -2.123 1.635 1 98.44 76 GLY B CA 1
ATOM 1805 C C . GLY B 1 76 ? -6.371 -3.113 0.562 1 98.44 76 GLY B C 1
ATOM 1806 O O . GLY B 1 76 ? -7.188 -3.904 0.091 1 98.44 76 GLY B O 1
ATOM 1807 N N . VAL B 1 77 ? -5.105 -3.201 0.332 1 98.69 77 VAL B N 1
ATOM 1808 C CA . VAL B 1 77 ? -4.551 -3.982 -0.768 1 98.69 77 VAL B CA 1
ATOM 1809 C C . VAL B 1 77 ? -4.602 -5.469 -0.424 1 98.69 77 VAL B C 1
ATOM 1811 O O . VAL B 1 77 ? -5.027 -6.285 -1.243 1 98.69 77 VAL B O 1
ATOM 1814 N N . ALA B 1 78 ? -4.219 -5.824 0.765 1 98.69 78 ALA B N 1
ATOM 1815 C CA . ALA B 1 78 ? -4.133 -7.227 1.163 1 98.69 78 ALA B CA 1
ATOM 1816 C C . ALA B 1 78 ? -5.5 -7.902 1.083 1 98.69 78 ALA B C 1
ATOM 1818 O O . ALA B 1 78 ? -5.641 -8.961 0.46 1 98.69 78 ALA B O 1
ATOM 1819 N N . PRO B 1 79 ? -6.527 -7.324 1.677 1 98.69 79 PRO B N 1
ATOM 1820 C CA . PRO B 1 79 ? -7.836 -7.965 1.539 1 98.69 79 PRO B CA 1
ATOM 1821 C C . PRO B 1 79 ? -8.312 -8.031 0.089 1 98.69 79 PRO B C 1
ATOM 1823 O O . PRO B 1 79 ? -8.977 -8.992 -0.303 1 98.69 79 PRO B O 1
ATOM 1826 N N . ALA B 1 80 ? -7.996 -7.031 -0.678 1 98.44 80 ALA B N 1
ATOM 1827 C CA . ALA B 1 80 ? -8.383 -7.031 -2.086 1 98.44 80 ALA B CA 1
ATOM 1828 C C . ALA B 1 80 ? -7.734 -8.188 -2.834 1 98.44 80 ALA B C 1
ATOM 1830 O O . ALA B 1 80 ? -8.398 -8.898 -3.592 1 98.44 80 ALA B O 1
ATOM 1831 N N . ILE B 1 81 ? -6.488 -8.367 -2.627 1 98.06 81 ILE B N 1
ATOM 1832 C CA . ILE B 1 81 ? -5.758 -9.453 -3.27 1 98.06 81 ILE B CA 1
ATOM 1833 C C . ILE B 1 81 ? -6.285 -10.797 -2.77 1 98.06 81 ILE B C 1
ATOM 1835 O O . ILE B 1 81 ? -6.438 -11.742 -3.549 1 98.06 81 ILE B O 1
ATOM 1839 N N . LEU B 1 82 ? -6.543 -10.898 -1.482 1 98.12 82 LEU B N 1
ATOM 1840 C CA . LEU B 1 82 ? -7.062 -12.125 -0.885 1 98.12 82 LEU B CA 1
ATOM 1841 C C . LEU B 1 82 ? -8.352 -12.562 -1.577 1 98.12 82 LEU B C 1
ATOM 1843 O O . LEU B 1 82 ? -8.445 -13.695 -2.051 1 98.12 82 LEU B O 1
ATOM 1847 N N . VAL B 1 83 ? -9.258 -11.648 -1.73 1 97.88 83 VAL B N 1
ATOM 1848 C CA . VAL B 1 83 ? -10.539 -11.969 -2.357 1 97.88 83 VAL B CA 1
ATOM 1849 C C . VAL B 1 83 ? -10.328 -12.258 -3.84 1 97.88 83 VAL B C 1
ATOM 1851 O O . VAL B 1 83 ? -10.93 -13.188 -4.387 1 97.88 83 VAL B O 1
ATOM 1854 N N . HIS B 1 84 ? -9.5 -11.5 -4.426 1 96.62 84 HIS B N 1
ATOM 1855 C CA . HIS B 1 84 ? -9.219 -11.68 -5.848 1 96.62 84 HIS B CA 1
ATOM 1856 C C . HIS B 1 84 ? -8.695 -13.078 -6.137 1 96.62 84 HIS B C 1
ATOM 1858 O O . HIS B 1 84 ? -9.078 -13.695 -7.133 1 96.62 84 HIS B O 1
ATOM 1864 N N . THR B 1 85 ? -7.867 -13.602 -5.277 1 95.56 85 THR B N 1
ATOM 1865 C CA . THR B 1 85 ? -7.215 -14.883 -5.523 1 95.56 85 THR B CA 1
ATOM 1866 C C . THR B 1 85 ? -8.148 -16.047 -5.18 1 95.56 85 THR B C 1
ATOM 1868 O O . THR B 1 85 ? -7.914 -17.188 -5.594 1 95.56 85 THR B O 1
ATOM 1871 N N . MET B 1 86 ? -9.188 -15.75 -4.48 1 96.25 86 MET B N 1
ATOM 1872 C CA . MET B 1 86 ? -10.125 -16.797 -4.062 1 96.25 86 MET B CA 1
ATOM 1873 C C . MET B 1 86 ? -11.203 -17.016 -5.121 1 96.25 86 MET B C 1
ATOM 1875 O O . MET B 1 86 ? -12.023 -17.922 -4.996 1 96.25 86 MET B O 1
ATOM 1879 N N . HIS B 1 87 ? -11.203 -16.141 -6.172 1 95.5 87 HIS B N 1
ATOM 1880 C CA . HIS B 1 87 ? -12.289 -16.203 -7.148 1 95.5 87 HIS B CA 1
ATOM 1881 C C . HIS B 1 87 ? -11.742 -16.266 -8.57 1 95.5 87 HIS B C 1
ATOM 1883 O O . HIS B 1 87 ? -10.609 -15.867 -8.828 1 95.5 87 HIS B O 1
ATOM 1889 N N . THR B 1 88 ? -12.617 -16.75 -9.422 1 93 88 THR B N 1
ATOM 1890 C CA . THR B 1 88 ? -12.344 -16.641 -10.852 1 93 88 THR B CA 1
ATOM 1891 C C . THR B 1 88 ? -12.586 -15.219 -11.352 1 93 88 THR B C 1
ATOM 1893 O O . THR B 1 88 ? -13.508 -14.547 -10.883 1 93 88 THR B O 1
ATOM 1896 N N . PRO B 1 89 ? -11.758 -14.805 -12.234 1 92.25 89 PRO B N 1
ATOM 1897 C CA . PRO B 1 89 ? -11.891 -13.43 -12.742 1 92.25 89 PRO B CA 1
ATOM 1898 C C . PRO B 1 89 ? -13.297 -13.133 -13.273 1 92.25 89 PRO B C 1
ATOM 1900 O O . PRO B 1 89 ? -13.906 -13.992 -13.914 1 92.25 89 PRO B O 1
ATOM 1903 N N . SER B 1 90 ? -13.883 -12.109 -12.898 1 95.94 90 SER B N 1
ATOM 1904 C CA . SER B 1 90 ? -15.172 -11.57 -13.32 1 95.94 90 SER B CA 1
ATOM 1905 C C . SER B 1 90 ? -15.18 -10.047 -13.266 1 95.94 90 SER B C 1
ATOM 1907 O O . SER B 1 90 ? -14.359 -9.438 -12.578 1 95.94 90 SER B O 1
ATOM 1909 N N . PRO B 1 91 ? -16.016 -9.453 -14.031 1 96.5 91 PRO B N 1
ATOM 1910 C CA . PRO B 1 91 ? -16.094 -7.992 -14 1 96.5 91 PRO B CA 1
ATOM 1911 C C . PRO B 1 91 ? -16.406 -7.453 -12.602 1 96.5 91 PRO B C 1
ATOM 1913 O O . PRO B 1 91 ? -15.859 -6.43 -12.195 1 96.5 91 PRO B O 1
ATOM 1916 N N . LEU B 1 92 ? -17.25 -8.133 -11.93 1 96.81 92 LEU B N 1
ATOM 1917 C CA . LEU B 1 92 ? -17.609 -7.715 -10.578 1 96.81 92 LEU B CA 1
ATOM 1918 C C . LEU B 1 92 ? -16.406 -7.793 -9.648 1 96.81 92 LEU B C 1
ATOM 1920 O O . LEU B 1 92 ? -16.188 -6.891 -8.844 1 96.81 92 LEU B O 1
ATOM 1924 N N . LEU B 1 93 ? -15.695 -8.852 -9.789 1 96.94 93 LEU B N 1
ATOM 1925 C CA . LEU B 1 93 ? -14.5 -9.031 -8.977 1 96.94 93 LEU B CA 1
ATOM 1926 C C . LEU B 1 93 ? -13.469 -7.941 -9.273 1 96.94 93 LEU B C 1
ATOM 1928 O O . LEU B 1 93 ? -12.859 -7.387 -8.359 1 96.94 93 LEU B O 1
ATOM 1932 N N . THR B 1 94 ? -13.359 -7.668 -10.539 1 96.81 94 THR B N 1
ATOM 1933 C CA . THR B 1 94 ? -12.406 -6.648 -10.953 1 96.81 94 THR B CA 1
ATOM 1934 C C . THR B 1 94 ? -12.797 -5.281 -10.398 1 96.81 94 THR B C 1
ATOM 1936 O O . THR B 1 94 ? -11.945 -4.539 -9.906 1 96.81 94 THR B O 1
ATOM 1939 N N . LEU B 1 95 ? -14 -5.008 -10.453 1 97.5 95 LEU B N 1
ATOM 1940 C CA . LEU B 1 95 ? -14.5 -3.744 -9.914 1 97.5 95 LEU B CA 1
ATOM 1941 C C . LEU B 1 95 ? -14.25 -3.648 -8.414 1 97.5 95 LEU B C 1
ATOM 1943 O O . LEU B 1 95 ? -13.797 -2.611 -7.926 1 97.5 95 LEU B O 1
ATOM 1947 N N . ALA B 1 96 ? -14.555 -4.691 -7.711 1 97.56 96 ALA B N 1
ATOM 1948 C CA . ALA B 1 96 ? -14.336 -4.719 -6.266 1 97.56 96 ALA B CA 1
ATOM 1949 C C . ALA B 1 96 ? -12.852 -4.617 -5.934 1 97.56 96 ALA B C 1
ATOM 1951 O O . ALA B 1 96 ? -12.469 -3.926 -4.984 1 97.56 96 ALA B O 1
ATOM 1952 N N . PHE B 1 97 ? -12.117 -5.254 -6.773 1 97.81 97 PHE B N 1
ATOM 1953 C CA . PHE B 1 97 ? -10.672 -5.32 -6.609 1 97.81 97 PHE B CA 1
ATOM 1954 C C . PHE B 1 97 ? -10.055 -3.932 -6.711 1 97.81 97 PHE B C 1
ATOM 1956 O O . PHE B 1 97 ? -9.141 -3.598 -5.953 1 97.81 97 PHE B O 1
ATOM 1963 N N . ILE B 1 98 ? -10.547 -3.109 -7.527 1 97.69 98 ILE B N 1
ATOM 1964 C CA . ILE B 1 98 ? -10.031 -1.764 -7.762 1 97.69 98 ILE B CA 1
ATOM 1965 C C . ILE B 1 98 ? -10.656 -0.792 -6.758 1 97.69 98 ILE B C 1
ATOM 1967 O O . ILE B 1 98 ? -9.953 0.009 -6.141 1 97.69 98 ILE B O 1
ATOM 1971 N N . ALA B 1 99 ? -11.906 -0.929 -6.523 1 97.94 99 ALA B N 1
ATOM 1972 C CA . ALA B 1 99 ? -12.672 0.034 -5.734 1 97.94 99 ALA B CA 1
ATOM 1973 C C . ALA B 1 99 ? -12.281 -0.029 -4.262 1 97.94 99 ALA B C 1
ATOM 1975 O O . ALA B 1 99 ? -12.25 0.996 -3.576 1 97.94 99 ALA B O 1
ATOM 1976 N N . PHE B 1 100 ? -11.992 -1.173 -3.773 1 98.38 100 PHE B N 1
ATOM 1977 C CA . PHE B 1 100 ? -11.773 -1.372 -2.346 1 98.38 100 PHE B CA 1
ATOM 1978 C C . PHE B 1 100 ? -10.539 -0.617 -1.873 1 98.38 100 PHE B C 1
ATOM 1980 O O . PHE B 1 100 ? -10.625 0.235 -0.986 1 98.38 100 PHE B O 1
ATOM 1987 N N . PRO B 1 101 ? -9.367 -0.835 -2.52 1 98.38 101 PRO B N 1
ATOM 1988 C CA . PRO B 1 101 ? -8.203 -0.059 -2.094 1 98.38 101 PRO B CA 1
ATOM 1989 C C . PRO B 1 101 ? -8.359 1.436 -2.367 1 98.38 101 PRO B C 1
ATOM 1991 O O . PRO B 1 101 ? -7.848 2.262 -1.604 1 98.38 101 PRO B O 1
ATOM 1994 N N . ILE B 1 102 ? -9.008 1.804 -3.434 1 97.56 102 ILE B N 1
ATOM 1995 C CA . ILE B 1 102 ? -9.203 3.211 -3.76 1 97.56 102 ILE B CA 1
ATOM 1996 C C . ILE B 1 102 ? -10.055 3.875 -2.678 1 97.56 102 ILE B C 1
ATOM 1998 O O . ILE B 1 102 ? -9.719 4.957 -2.1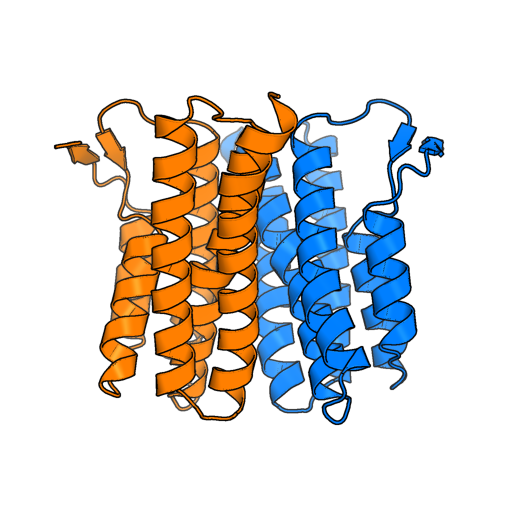95 1 97.56 102 ILE B O 1
ATOM 2002 N N . ALA B 1 103 ? -11.156 3.221 -2.314 1 97.25 103 ALA B N 1
ATOM 2003 C CA . ALA B 1 103 ? -12.016 3.729 -1.252 1 97.25 103 ALA B CA 1
ATOM 2004 C C . ALA B 1 103 ? -11.258 3.824 0.07 1 97.25 103 ALA B C 1
ATOM 2006 O O . ALA B 1 103 ? -11.43 4.789 0.819 1 97.25 103 ALA B O 1
ATOM 2007 N N . GLY B 1 104 ? -10.469 2.807 0.32 1 96.75 104 GLY B N 1
ATOM 2008 C CA . GLY B 1 104 ? -9.648 2.838 1.521 1 96.75 104 GLY B CA 1
ATOM 2009 C C . GLY B 1 104 ? -8.672 3.998 1.548 1 96.75 104 GLY B C 1
ATOM 2010 O O . GLY B 1 104 ? -8.516 4.664 2.574 1 96.75 104 GLY B O 1
ATOM 2011 N N . ALA B 1 105 ? -8.008 4.234 0.41 1 96.62 105 ALA B N 1
ATOM 2012 C CA . ALA B 1 105 ? -7.074 5.352 0.307 1 96.62 105 ALA B CA 1
ATOM 2013 C C . ALA B 1 105 ? -7.785 6.684 0.521 1 96.62 105 ALA B C 1
ATOM 2015 O O . ALA B 1 105 ? -7.277 7.562 1.225 1 96.62 105 ALA B O 1
ATOM 2016 N N . TRP B 1 106 ? -8.891 6.781 -0.05 1 93.19 106 TRP B N 1
ATOM 2017 C CA . TRP B 1 106 ? -9.68 8 0.097 1 93.19 106 TRP B CA 1
ATOM 2018 C C . TRP B 1 106 ? -10.062 8.234 1.555 1 93.19 106 TRP B C 1
ATOM 2020 O O . TRP B 1 106 ? -9.938 9.344 2.072 1 93.19 106 TRP B O 1
ATOM 2030 N N . ARG B 1 107 ? -10.5 7.207 2.16 1 93 107 ARG B N 1
ATOM 2031 C CA . ARG B 1 107 ? -10.906 7.281 3.561 1 93 107 ARG B CA 1
ATOM 2032 C C . ARG B 1 107 ? -9.727 7.664 4.449 1 93 107 ARG B C 1
ATOM 2034 O O . ARG B 1 107 ? -9.867 8.508 5.34 1 93 107 ARG B O 1
ATOM 2041 N N . LEU B 1 108 ? -8.664 7.082 4.262 1 93.81 108 LEU B N 1
ATOM 2042 C CA . LEU B 1 108 ? -7.473 7.379 5.047 1 93.81 108 LEU B CA 1
ATOM 2043 C C . LEU B 1 108 ? -7.039 8.828 4.848 1 93.81 108 LEU B C 1
ATOM 2045 O O . LEU B 1 108 ? -6.699 9.516 5.812 1 93.81 108 LEU B O 1
ATOM 2049 N N . GLY B 1 109 ? -7.004 9.242 3.574 1 91.25 109 GLY B N 1
ATOM 2050 C CA . GLY B 1 109 ? -6.629 10.617 3.285 1 91.25 109 GLY B CA 1
ATOM 2051 C C . GLY B 1 109 ? -7.523 11.633 3.967 1 91.25 109 GLY B C 1
ATOM 2052 O O . GLY B 1 109 ? -7.039 12.609 4.535 1 91.25 109 GLY B O 1
ATOM 2053 N N . ARG B 1 110 ? -8.781 11.383 3.912 1 88.94 110 ARG B N 1
ATOM 2054 C CA . ARG B 1 110 ? -9.75 12.281 4.547 1 88.94 110 ARG B CA 1
ATOM 2055 C C . ARG B 1 110 ? -9.539 12.328 6.055 1 88.94 110 ARG B C 1
ATOM 2057 O O . ARG B 1 110 ? -9.617 13.398 6.664 1 88.94 110 ARG B O 1
ATOM 2064 N N . PHE B 1 111 ? -9.281 11.227 6.586 1 86.62 111 PHE B N 1
ATOM 2065 C CA . PHE B 1 111 ? -9.078 11.125 8.023 1 86.62 111 PHE B CA 1
ATOM 2066 C C . PHE B 1 111 ? -7.805 11.859 8.445 1 86.62 111 PHE B C 1
ATOM 2068 O O . PHE B 1 111 ? -7.754 12.469 9.516 1 86.62 111 PHE B O 1
ATOM 2075 N N . ASN B 1 112 ? -6.82 11.789 7.648 1 86.38 112 ASN B N 1
ATOM 2076 C CA . ASN B 1 112 ? -5.551 12.43 7.973 1 86.38 112 ASN B CA 1
ATOM 2077 C C . ASN B 1 112 ? -5.652 13.945 7.91 1 86.38 112 ASN B C 1
ATOM 2079 O O . ASN B 1 112 ? -4.973 14.648 8.656 1 86.38 112 ASN B O 1
ATOM 2083 N N . ILE B 1 113 ? -6.375 14.477 7.012 1 84.44 113 ILE B N 1
ATOM 2084 C CA . ILE B 1 113 ? -6.48 15.922 6.824 1 84.44 113 ILE B CA 1
ATOM 2085 C C . ILE B 1 113 ? -7.426 16.516 7.867 1 84.44 113 ILE B C 1
ATOM 2087 O O . ILE B 1 113 ? -7.203 17.625 8.367 1 84.44 113 ILE B O 1
ATOM 2091 N N . LYS B 1 114 ? -8.594 15.961 8.047 1 77 114 LYS B N 1
ATOM 2092 C CA . LYS B 1 114 ? -9.555 16.453 9.031 1 77 114 LYS B CA 1
ATOM 2093 C C . LYS B 1 114 ? -9.844 15.391 10.094 1 77 114 LYS B C 1
ATOM 2095 O O . LYS B 1 114 ? -10.859 14.703 10.023 1 77 114 LYS B O 1
ATOM 2100 N N . PRO B 1 115 ? -8.883 15.281 11.023 1 61.44 115 PRO B N 1
ATOM 2101 C CA . PRO B 1 115 ? -9.188 14.289 12.055 1 61.44 115 PRO B CA 1
ATOM 2102 C C . PRO B 1 115 ? -10.484 14.594 12.797 1 61.44 115 PRO B C 1
ATOM 2104 O O . PRO B 1 115 ? -10.727 15.734 13.188 1 61.44 115 PRO B O 1
ATOM 2107 N N . THR B 1 116 ? -11.703 14.359 12.25 1 52.66 116 THR B N 1
ATOM 2108 C CA . THR B 1 116 ? -13.008 14.727 12.797 1 52.66 116 THR B CA 1
ATOM 2109 C C . THR B 1 116 ? -13.078 14.406 14.289 1 52.66 116 THR B C 1
ATOM 2111 O O . THR B 1 116 ? -12.742 13.289 14.703 1 52.66 116 THR B O 1
ATOM 2114 N N . VAL B 1 117 ? -12.812 15.336 15.078 1 51.66 117 VAL B N 1
ATOM 2115 C CA . VAL B 1 117 ? -13.141 15.281 16.5 1 51.66 117 VAL B CA 1
ATOM 2116 C C . VAL B 1 117 ? -14.633 15.031 16.672 1 51.66 117 VAL B C 1
ATOM 2118 O O . VAL B 1 117 ? -15.461 15.828 16.219 1 51.66 117 VAL B O 1
ATOM 2121 N N . GLY B 1 118 ? -15.156 13.773 17.094 1 48.34 118 GLY B N 1
ATOM 2122 C CA . GLY B 1 118 ? -16.484 13.508 17.625 1 48.34 118 GLY B CA 1
ATOM 2123 C C . GLY B 1 118 ? -17.359 12.734 16.656 1 48.34 118 GLY B C 1
ATOM 2124 O O . GLY B 1 118 ? -18.422 12.242 17.047 1 48.34 118 GLY B O 1
ATOM 2125 N N . TYR B 1 119 ? -17.297 12.922 15.383 1 49.44 119 TYR B N 1
ATOM 2126 C CA . TYR B 1 119 ? -18.172 12.148 14.508 1 49.44 119 TYR B CA 1
ATOM 2127 C C . TYR B 1 119 ? -17.359 11.383 13.469 1 49.44 119 TYR B C 1
ATOM 2129 O O . TYR B 1 119 ? -16.266 11.812 13.078 1 49.44 119 TYR B O 1
ATOM 2137 N N . TYR B 1 120 ? -17.438 10.07 13.383 1 55.56 120 TYR B N 1
ATOM 2138 C CA . TYR B 1 120 ? -16.719 9.234 12.422 1 55.56 120 TYR B CA 1
ATOM 2139 C C . TYR B 1 120 ? -17.438 9.227 11.078 1 55.56 120 TYR B C 1
ATOM 2141 O O . TYR B 1 120 ? -18.656 9.039 11.016 1 55.56 120 TYR B O 1
ATOM 2149 N N . MET B 1 121 ? -16.891 9.852 9.977 1 63.19 121 MET B N 1
ATOM 2150 C CA . MET B 1 121 ? -17.453 9.734 8.633 1 63.19 121 MET B CA 1
ATOM 2151 C C . MET B 1 121 ? -16.969 8.453 7.961 1 63.19 121 MET B C 1
ATOM 2153 O O . MET B 1 121 ? -15.766 8.273 7.742 1 63.19 121 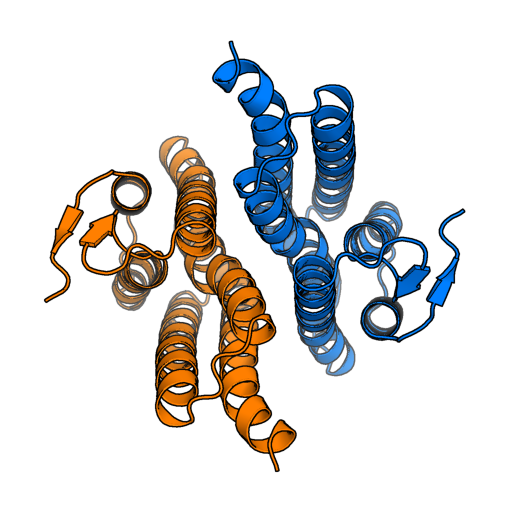MET B O 1
ATOM 2157 N N . GLY B 1 122 ? -17.844 7.43 7.801 1 74.25 122 GLY B N 1
ATOM 2158 C CA . GLY B 1 122 ? -17.641 6.176 7.086 1 74.25 122 GLY B CA 1
ATOM 2159 C C . GLY B 1 122 ? -16.969 5.113 7.926 1 74.25 122 GLY B C 1
ATOM 2160 O O . GLY B 1 122 ? -16.391 5.41 8.977 1 74.25 122 GLY B O 1
ATOM 2161 N N . ILE B 1 123 ? -17.047 3.877 7.551 1 89.31 123 ILE B N 1
ATOM 2162 C CA . ILE B 1 123 ? -16.438 2.771 8.281 1 89.31 123 ILE B CA 1
ATOM 2163 C C . ILE B 1 123 ? -14.914 2.816 8.117 1 89.31 123 ILE B C 1
ATOM 2165 O O . ILE B 1 123 ? -14.414 3.051 7.012 1 89.31 123 ILE B O 1
ATOM 2169 N N . PRO B 1 124 ? -14.219 2.646 9.148 1 92 124 PRO B N 1
ATOM 2170 C CA . PRO B 1 124 ? -12.758 2.646 9.055 1 92 124 PRO B CA 1
ATOM 2171 C C . PRO B 1 124 ? -12.227 1.521 8.172 1 92 124 PRO B C 1
ATOM 2173 O O . PRO B 1 124 ? -12.836 0.451 8.094 1 92 124 PRO B O 1
ATOM 2176 N N . ILE B 1 125 ? -11.133 1.822 7.52 1 95.81 125 ILE B N 1
ATOM 2177 C CA . ILE B 1 125 ? -10.523 0.866 6.605 1 95.81 125 ILE B CA 1
ATOM 2178 C C . ILE B 1 125 ? -10.141 -0.402 7.363 1 95.81 125 ILE B C 1
ATOM 2180 O O . ILE B 1 125 ? -10.234 -1.508 6.828 1 95.81 125 ILE B O 1
ATOM 2184 N N . THR B 1 126 ? -9.711 -0.278 8.625 1 96.5 126 THR B N 1
ATOM 2185 C CA . THR B 1 126 ? -9.32 -1.422 9.445 1 96.5 126 THR B CA 1
ATOM 2186 C C . THR B 1 126 ? -10.5 -2.371 9.633 1 96.5 126 THR B C 1
ATOM 2188 O O . THR B 1 126 ? -10.359 -3.586 9.477 1 96.5 126 THR B O 1
ATOM 2191 N N . LEU B 1 127 ? -11.625 -1.82 9.906 1 95.94 127 LEU B N 1
ATOM 2192 C CA . LEU B 1 127 ? -12.82 -2.631 10.094 1 95.94 127 LEU B CA 1
ATOM 2193 C C . LEU B 1 127 ? -13.219 -3.32 8.789 1 95.94 127 LEU B C 1
ATOM 2195 O O . LEU B 1 127 ? -13.57 -4.504 8.789 1 95.94 127 LEU B O 1
ATOM 2199 N N . ALA B 1 128 ? -13.211 -2.602 7.734 1 97.25 128 ALA B N 1
ATOM 2200 C CA . ALA B 1 128 ? -13.531 -3.178 6.434 1 97.25 128 ALA B CA 1
ATOM 2201 C C . ALA B 1 128 ? -12.602 -4.34 6.098 1 97.25 128 ALA B C 1
ATOM 2203 O O . ALA B 1 128 ? -13.062 -5.406 5.684 1 97.25 128 ALA B O 1
ATOM 2204 N N . GLY B 1 129 ? -11.305 -4.121 6.246 1 98 129 GLY B N 1
ATOM 2205 C CA . GLY B 1 129 ? -10.344 -5.18 6.008 1 98 129 GLY B CA 1
ATOM 2206 C C . GLY B 1 129 ? -10.547 -6.383 6.91 1 98 129 GLY B C 1
ATOM 2207 O O . GLY B 1 129 ? -10.383 -7.527 6.477 1 98 129 GLY B O 1
ATOM 2208 N N . LEU B 1 130 ? -10.938 -6.141 8.125 1 97.94 130 LEU B N 1
ATOM 2209 C CA . LEU B 1 130 ? -11.164 -7.203 9.102 1 97.94 130 LEU B CA 1
ATOM 2210 C C . LEU B 1 130 ? -12.367 -8.055 8.703 1 97.94 130 LEU B C 1
ATOM 2212 O O . LEU B 1 130 ? -12.32 -9.281 8.82 1 97.94 130 LEU B O 1
ATOM 2216 N N . ILE B 1 131 ? -13.352 -7.41 8.32 1 98 131 ILE B N 1
ATOM 2217 C CA . ILE B 1 131 ? -14.555 -8.125 7.91 1 98 131 ILE B CA 1
ATOM 2218 C C . ILE B 1 131 ? -14.227 -9.086 6.766 1 98 131 ILE B C 1
ATOM 2220 O O . ILE B 1 131 ? -14.594 -10.258 6.801 1 98 131 ILE B O 1
ATOM 2224 N N . VAL B 1 132 ? -13.523 -8.578 5.824 1 98.38 132 VAL B N 1
ATOM 2225 C CA . VAL B 1 132 ? -13.125 -9.398 4.684 1 98.38 132 VAL B CA 1
ATOM 2226 C C . VAL B 1 132 ? -12.258 -10.555 5.16 1 98.38 132 VAL B C 1
ATOM 2228 O O . VAL B 1 132 ? -12.453 -11.703 4.746 1 98.38 132 VAL B O 1
ATOM 2231 N N . ALA B 1 133 ? -11.336 -10.305 6.051 1 98.44 133 ALA B N 1
ATOM 2232 C CA . ALA B 1 133 ? -10.391 -11.305 6.535 1 98.44 133 ALA B CA 1
ATOM 2233 C C . ALA B 1 133 ? -11.102 -12.383 7.344 1 98.44 133 ALA B C 1
ATOM 2235 O O . ALA B 1 133 ? -10.82 -13.578 7.184 1 98.44 133 ALA B O 1
ATOM 2236 N N . VAL B 1 134 ? -11.977 -12.008 8.195 1 98.12 134 VAL B N 1
ATOM 2237 C CA . VAL B 1 134 ? -12.695 -12.961 9.039 1 98.12 134 VAL B CA 1
ATOM 2238 C C . VAL B 1 134 ? -13.523 -13.898 8.164 1 98.12 134 VAL B C 1
ATOM 2240 O O . VAL B 1 134 ? -13.531 -15.109 8.383 1 98.12 134 VAL B O 1
ATOM 2243 N N . LEU B 1 135 ? -14.195 -13.336 7.188 1 97.81 135 LEU B N 1
ATOM 2244 C CA . LEU B 1 135 ? -14.984 -14.164 6.285 1 97.81 135 LEU B CA 1
ATOM 2245 C C . LEU B 1 135 ? -14.094 -15.148 5.531 1 97.81 135 LEU B C 1
ATOM 2247 O O . LEU B 1 135 ? -14.461 -16.312 5.344 1 97.81 135 LEU B O 1
ATOM 2251 N N . ALA B 1 136 ? -12.969 -14.68 5.145 1 97.31 136 ALA B N 1
ATOM 2252 C CA . ALA B 1 136 ? -12.047 -15.523 4.398 1 97.31 136 ALA B CA 1
ATOM 2253 C C . ALA B 1 136 ? -11.508 -16.656 5.27 1 97.31 136 ALA B C 1
ATOM 2255 O O . ALA B 1 136 ? -11.195 -17.734 4.77 1 97.31 136 ALA B O 1
ATOM 2256 N N . LEU B 1 137 ? -11.352 -16.438 6.562 1 96.31 137 LEU B N 1
ATOM 2257 C CA . LEU B 1 137 ? -10.914 -17.484 7.496 1 96.31 137 LEU B CA 1
ATOM 2258 C C . LEU B 1 137 ? -11.852 -18.688 7.453 1 96.31 137 LEU B C 1
ATOM 2260 O O . LEU B 1 137 ? -11.43 -19.812 7.703 1 96.31 137 LEU B O 1
ATOM 2264 N N . PHE B 1 138 ? -13.055 -18.391 7.125 1 96.44 138 PHE B N 1
ATOM 2265 C CA . PHE B 1 138 ? -14.055 -19.453 7.039 1 96.44 138 PHE B CA 1
ATOM 2266 C C . PHE B 1 138 ? -14.328 -19.828 5.586 1 96.44 138 PHE B C 1
ATOM 2268 O O . PHE B 1 138 ? -15.406 -20.328 5.266 1 96.44 138 PHE B O 1
ATOM 2275 N N . SER B 1 139 ? -13.484 -19.391 4.746 1 94.75 139 SER B N 1
ATOM 2276 C CA . SER B 1 139 ? -13.5 -19.734 3.328 1 94.75 139 SER B CA 1
ATOM 2277 C C . SER B 1 139 ? -14.664 -19.062 2.611 1 94.75 139 SER B C 1
ATOM 2279 O O . SER B 1 139 ? -15.172 -19.578 1.611 1 94.75 139 SER B O 1
ATOM 2281 N N . PHE B 1 140 ? -15.086 -17.953 3.256 1 94.88 140 PHE B N 1
ATOM 2282 C CA . PHE B 1 140 ? -16.125 -17.156 2.604 1 94.88 140 PHE B CA 1
ATOM 2283 C C . PHE B 1 140 ? -15.531 -15.867 2.041 1 94.88 140 PHE B C 1
ATOM 2285 O O . PHE B 1 140 ? -14.648 -15.258 2.648 1 94.88 140 PHE B O 1
ATOM 2292 N N . SER B 1 141 ? -15.906 -15.594 0.853 1 94.44 141 SER B N 1
ATOM 2293 C CA . SER B 1 141 ? -15.516 -14.344 0.206 1 94.44 141 SER B CA 1
ATOM 2294 C C . SER B 1 141 ? -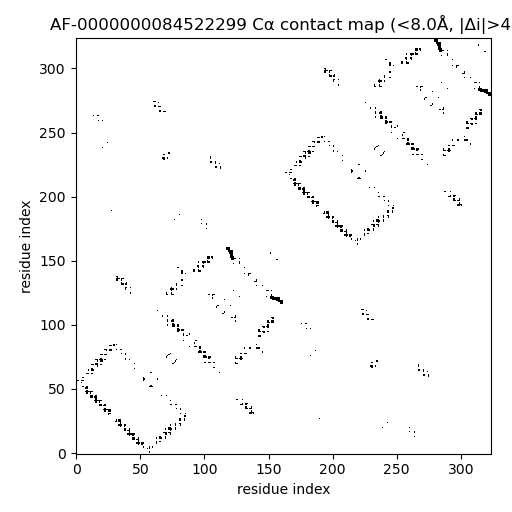16.562 -13.898 -0.807 1 94.44 141 SER B C 1
ATOM 2296 O O . SER B 1 141 ? -17.188 -14.727 -1.476 1 94.44 141 SER B O 1
ATOM 2298 N N . SER B 1 142 ? -16.875 -12.617 -0.808 1 96 142 SER B N 1
ATOM 2299 C CA . SER B 1 142 ? -17.875 -12.078 -1.722 1 96 142 SER B CA 1
ATOM 2300 C C . SER B 1 142 ? -17.422 -10.742 -2.303 1 96 142 SER B C 1
ATOM 2302 O O . SER B 1 142 ? -17.328 -9.75 -1.58 1 96 142 SER B O 1
ATOM 2304 N N . PRO B 1 143 ? -17.234 -10.703 -3.625 1 97.19 143 PRO B N 1
ATOM 2305 C CA . PRO B 1 143 ? -16.906 -9.422 -4.262 1 97.19 143 PRO B CA 1
ATOM 2306 C C . PRO B 1 143 ? -17.984 -8.359 -4.02 1 97.19 143 PRO B C 1
ATOM 2308 O O . PRO B 1 143 ? -17.656 -7.168 -3.914 1 97.19 143 PRO B O 1
ATOM 2311 N N . LEU B 1 144 ? -19.172 -8.789 -3.938 1 97.38 144 LEU B N 1
ATOM 2312 C CA . LEU B 1 144 ? -20.25 -7.852 -3.682 1 97.38 144 LEU B CA 1
ATOM 2313 C C . LEU B 1 144 ? -20.109 -7.215 -2.303 1 97.38 144 LEU B C 1
ATOM 2315 O O . LEU B 1 144 ? -20.328 -6.012 -2.146 1 97.38 144 LEU B O 1
ATOM 2319 N N . LEU B 1 145 ? -19.812 -7.992 -1.351 1 97.62 145 LEU B N 1
ATOM 2320 C CA . LEU B 1 145 ? -19.594 -7.473 -0.006 1 97.62 145 LEU B CA 1
ATOM 2321 C C . LEU B 1 145 ? -18.422 -6.5 0.015 1 97.62 145 LEU B C 1
ATOM 2323 O O . LEU B 1 145 ? -18.484 -5.461 0.678 1 97.62 145 LEU B O 1
ATOM 2327 N N . MET B 1 146 ? -17.375 -6.918 -0.668 1 98 146 MET B N 1
ATOM 2328 C CA . MET B 1 146 ? -16.203 -6.047 -0.749 1 98 146 MET B CA 1
ATOM 2329 C C . MET B 1 146 ? -16.562 -4.703 -1.366 1 98 146 MET B C 1
ATOM 2331 O O . MET B 1 146 ? -16.094 -3.658 -0.905 1 98 146 MET B O 1
ATOM 2335 N N . LEU B 1 147 ? -17.391 -4.723 -2.361 1 97.62 147 LEU B N 1
ATOM 2336 C CA . LEU B 1 147 ? -17.844 -3.492 -3.002 1 97.62 147 LEU B CA 1
ATOM 2337 C C . LEU B 1 147 ? -18.703 -2.67 -2.047 1 97.62 147 LEU B C 1
ATOM 2339 O O . LEU B 1 147 ? -18.578 -1.444 -1.99 1 97.62 147 LEU B O 1
ATOM 2343 N N . LEU B 1 148 ? -19.547 -3.316 -1.36 1 97.25 148 LEU B N 1
ATOM 2344 C CA . LEU B 1 148 ? -20.375 -2.637 -0.379 1 97.25 148 LEU B CA 1
ATOM 2345 C C . LEU B 1 148 ? -19.531 -1.972 0.696 1 97.25 148 LEU B C 1
ATOM 2347 O O . LEU B 1 148 ? -19.797 -0.833 1.088 1 97.25 148 LEU B O 1
ATOM 2351 N N . LEU B 1 149 ? -18.547 -2.697 1.161 1 97.5 149 LEU B N 1
ATOM 2352 C CA . LEU B 1 149 ? -17.641 -2.145 2.166 1 97.5 149 LEU B CA 1
ATOM 2353 C C . LEU B 1 149 ? -16.891 -0.943 1.611 1 97.5 149 LEU B C 1
ATOM 2355 O O . LEU B 1 149 ? -16.625 0.022 2.334 1 97.5 149 LEU B O 1
ATOM 2359 N N . ALA B 1 150 ? -16.531 -1.006 0.308 1 97.69 150 ALA B N 1
ATOM 2360 C CA . ALA B 1 150 ? -15.867 0.12 -0.345 1 97.69 150 ALA B CA 1
ATOM 2361 C C . ALA B 1 150 ? -16.766 1.359 -0.338 1 97.69 150 ALA B C 1
ATOM 2363 O O . ALA B 1 150 ? -16.297 2.457 -0.013 1 97.69 150 ALA B O 1
ATOM 2364 N N . ILE B 1 151 ? -18 1.184 -0.616 1 95.5 151 ILE B N 1
ATOM 2365 C CA . ILE B 1 151 ? -18.953 2.281 -0.654 1 95.5 151 ILE B CA 1
ATOM 2366 C C . ILE B 1 151 ? -19.141 2.848 0.751 1 95.5 151 ILE B C 1
ATOM 2368 O O . ILE B 1 151 ? -19.188 4.066 0.936 1 95.5 151 ILE B O 1
ATOM 2372 N N . LEU B 1 152 ? -19.172 1.991 1.729 1 94.44 152 LEU B N 1
ATOM 2373 C CA . LEU B 1 152 ? -19.391 2.406 3.111 1 94.44 152 LEU B CA 1
ATOM 2374 C C . LEU B 1 152 ? -18.203 3.205 3.633 1 94.44 152 LEU B C 1
ATOM 2376 O O . LEU B 1 152 ? -18.359 4.082 4.484 1 94.44 152 LEU B O 1
ATOM 2380 N N . MET B 1 153 ? -17.047 2.928 3.133 1 94.12 153 MET B N 1
ATOM 2381 C CA . MET B 1 153 ? -15.859 3.646 3.578 1 94.12 153 MET B CA 1
ATOM 2382 C C . MET B 1 153 ? -15.891 5.098 3.111 1 94.12 153 MET B C 1
ATOM 2384 O O . MET B 1 153 ? -15.344 5.98 3.773 1 94.12 153 MET B O 1
ATOM 2388 N N . VAL B 1 154 ? -16.484 5.363 1.975 1 90.88 154 VAL B N 1
ATOM 2389 C CA . VAL B 1 154 ? -16.469 6.703 1.402 1 90.88 154 VAL B CA 1
ATOM 2390 C C . VAL B 1 154 ? -17.766 7.422 1.725 1 90.88 154 VAL B C 1
ATOM 2392 O O . VAL B 1 154 ? -17.875 8.641 1.554 1 90.88 154 VAL B O 1
ATOM 2395 N N . SER B 1 155 ? -18.734 6.781 2.236 1 83.69 155 SER B N 1
ATOM 2396 C CA . SER B 1 155 ? -20.031 7.367 2.535 1 83.69 155 SER B CA 1
ATOM 2397 C C . SER B 1 155 ? -19.969 8.289 3.748 1 83.69 155 SER B C 1
ATOM 2399 O O . SER B 1 155 ? -19.172 8.055 4.664 1 83.69 155 SER B O 1
ATOM 2401 N N . PRO B 1 156 ? -20.547 9.445 3.57 1 69.06 156 PRO B N 1
ATOM 2402 C CA . PRO B 1 156 ? -20.578 10.414 4.672 1 69.06 156 PRO B CA 1
ATOM 2403 C C . PRO B 1 156 ? -21.438 9.953 5.844 1 69.06 156 PRO B C 1
ATOM 2405 O O . PRO B 1 156 ? -21.938 10.773 6.613 1 69.06 156 PRO B O 1
ATOM 2408 N N . ILE B 1 157 ? -21.562 8.727 5.949 1 58.25 157 ILE B N 1
ATOM 2409 C CA . ILE B 1 157 ? -22.406 8.328 7.07 1 58.25 157 ILE B CA 1
ATOM 2410 C C . ILE B 1 157 ? -21.719 8.68 8.383 1 58.25 157 ILE B C 1
ATOM 2412 O O . ILE B 1 157 ? -20.578 8.273 8.625 1 58.25 157 ILE B O 1
ATOM 2416 N N . ARG B 1 158 ? -22.203 9.734 9.141 1 56.81 158 ARG B N 1
ATOM 2417 C CA . ARG B 1 158 ? -21.75 10.172 10.453 1 56.81 158 ARG B CA 1
ATOM 2418 C C . ARG B 1 158 ? -21.984 9.094 11.508 1 56.81 158 ARG B C 1
ATOM 2420 O O . ARG B 1 158 ? -23.125 8.688 11.742 1 56.81 158 ARG B O 1
ATOM 2427 N N . ILE B 1 159 ? -21.062 8.273 11.781 1 48.5 159 ILE B N 1
ATOM 2428 C CA . ILE B 1 159 ? -21.219 7.363 12.906 1 48.5 159 ILE B CA 1
ATOM 2429 C C . ILE B 1 159 ? -20.828 8.07 14.203 1 48.5 159 ILE B C 1
ATOM 2431 O O . ILE B 1 159 ? -19.719 8.578 14.32 1 48.5 159 ILE B O 1
ATOM 2435 N N . PRO B 1 160 ? -21.734 8.43 15.148 1 46.19 160 PRO B N 1
ATOM 2436 C CA . PRO B 1 160 ? -21.422 9.086 16.422 1 46.19 160 PRO B CA 1
ATOM 2437 C C . PRO B 1 160 ? -20.328 8.375 17.203 1 46.19 160 PRO B C 1
ATOM 2439 O O . PRO B 1 160 ? -20.234 7.145 17.172 1 46.19 160 PRO B O 1
ATOM 2442 N N . LYS B 1 161 ? -19.141 9.094 17.484 1 45.22 161 LYS B N 1
ATOM 2443 C CA . LYS B 1 161 ? -18.219 8.508 18.453 1 45.22 161 LYS B CA 1
ATOM 2444 C C . LYS B 1 161 ? -18.922 8.117 19.75 1 45.22 161 LYS B C 1
ATOM 2446 O O . LYS B 1 161 ? -19.703 8.898 20.297 1 45.22 161 LYS B O 1
ATOM 2451 N N . LEU B 1 162 ? -19.031 6.781 19.875 1 35.81 162 LEU B N 1
ATOM 2452 C CA . LEU B 1 162 ? -19.578 6.48 21.203 1 35.81 162 LEU B CA 1
ATOM 2453 C C . LEU B 1 162 ? -18.641 6.973 22.297 1 35.81 162 LEU B C 1
ATOM 2455 O O . LEU B 1 162 ? -17.422 7 22.109 1 35.81 162 LEU B O 1
#